Protein AF-A0A5E4QC68-F1 (afdb_monomer)

Foldseek 3Di:
DDPQQAAPQPRHGADPPAWAAALPPRHIHGCVSQVHDPVRVVVDDPVNSNHDHGPVVVVPDPPPDPPPPDDDDDDDDDDDDDDPDDPDPPDDDDPDPDDDDDPDPDPDDPVVVVVVVVVVVVVVVVVVCCVPVVVVVVVVVVVVVVVVVVVVVVVVVVVVVVVVVVVVVVVVVVVVVVVVVVVVVVVVVVVVVVVVVVVVVVVVVVVVVVVPPPPPPDDDDDDDPDDDDDDDDD

InterPro domains:
  IPR011011 Zinc finger, FYVE/PHD-type [SSF57903] (3-62)
  IPR013083 Zinc finger, RING/FYVE/PHD-type [G3DSA:3.30.40.10] (5-90)

Radius of gyration: 55.71 Å; Cα contacts (8 Å, |Δi|>4): 79; chains: 1; bounding box: 109×41×166 Å

Mean predicted aligned error: 21.24 Å

Sequence (234 aa):
MGKNDLCPGCKAPVNQTHHIKCCTCKLQYDIASAGITEATFNLLSKQQKSSWACLSCRNKVPRTNNTNTPVRQTFIIDSKAISPSDNVTKRTRERREKKNVCEGENRVDPNYTRSIIREEINSALKESIENLIFPISTNLRQISSEINEFKSCVATLNIQLDQLREEIKNKDGTIKRLEEQSLGLRRNIADLSQEINQIQQHTRLSNLEIQCVLEKKNGKLNHNCNAAVLNSYT

Secondary structure (DSSP, 8-state):
--TTSB-TTT-SBPPSSSEEE-TTT--EEETTTTT--HHHHHHS-HHHHHH---HHHHTTS-----TTS--------------S--------------------S----HHHHHHHHHHHHHHHHHHHHHHHHHHHHHHHHHHHHHHHHHHHHHHHHHHHHHHHHHHHHHHHHHHHHHHHHHHHHHHHHHHHHHHHHHHHHHHHHHHHHHHTS---SSS---------------

Organism: NCBI:txid189913

pLDDT: mean 79.05, std 20.61, range [37.62, 98.62]

Structure (mmCIF, N/CA/C/O backbone):
data_AF-A0A5E4QC68-F1
#
_entry.id   AF-A0A5E4QC68-F1
#
loop_
_atom_site.group_PDB
_atom_site.id
_atom_site.type_symbol
_atom_site.label_atom_id
_atom_site.label_alt_id
_atom_site.label_comp_id
_atom_site.label_asym_id
_atom_site.label_entity_id
_atom_site.label_seq_id
_atom_site.pdbx_PDB_ins_code
_atom_site.Cartn_x
_atom_site.Cartn_y
_atom_site.Cartn_z
_atom_site.occupancy
_atom_site.B_iso_or_equiv
_atom_site.auth_seq_id
_atom_site.auth_comp_id
_atom_site.auth_asym_id
_atom_site.auth_atom_id
_atom_site.pdbx_PDB_model_num
ATOM 1 N N . MET A 1 1 ? -18.600 15.662 -35.802 1.00 42.38 1 MET A N 1
ATOM 2 C CA . MET A 1 1 ? -17.185 15.702 -35.368 1.00 42.38 1 MET A CA 1
ATOM 3 C C . MET A 1 1 ? -16.344 16.042 -36.590 1.00 42.38 1 MET A C 1
ATOM 5 O O . MET A 1 1 ? -16.451 15.347 -37.594 1.00 42.38 1 MET A O 1
ATOM 9 N N . GLY A 1 2 ? -15.675 17.196 -36.581 1.00 45.38 2 GLY A N 1
ATOM 10 C CA . GLY A 1 2 ? -15.009 17.760 -37.762 1.00 45.38 2 GLY A CA 1
ATOM 11 C C . GLY A 1 2 ? -13.685 17.062 -38.078 1.00 45.38 2 GLY A C 1
ATOM 12 O O . GLY A 1 2 ? -12.984 16.614 -37.183 1.00 45.38 2 GLY A O 1
ATOM 13 N N . LYS A 1 3 ? -13.323 16.991 -39.362 1.00 47.81 3 LYS A N 1
ATOM 14 C CA . LYS A 1 3 ? -12.125 16.326 -39.919 1.00 47.81 3 LYS A CA 1
ATOM 15 C C . LYS A 1 3 ? -10.757 16.912 -39.485 1.00 47.81 3 LYS A C 1
ATOM 17 O O . LYS A 1 3 ? -9.752 16.585 -40.107 1.00 47.81 3 LYS A O 1
ATOM 22 N N . ASN A 1 4 ? -10.693 17.755 -38.452 1.00 57.75 4 ASN A N 1
ATOM 23 C CA . ASN A 1 4 ? -9.510 18.567 -38.131 1.00 57.75 4 ASN A CA 1
ATOM 24 C C . ASN A 1 4 ? -8.743 18.143 -36.871 1.00 57.75 4 ASN A C 1
ATOM 26 O O . ASN A 1 4 ? -7.723 18.755 -36.573 1.00 57.75 4 ASN A O 1
ATOM 30 N N . ASP A 1 5 ? -9.174 17.089 -36.180 1.00 72.25 5 ASP A N 1
ATOM 31 C CA . ASP A 1 5 ? -8.563 16.697 -34.903 1.00 72.25 5 ASP A CA 1
ATOM 32 C C . ASP A 1 5 ? -7.534 15.566 -35.048 1.00 72.25 5 ASP A C 1
ATOM 34 O O . ASP A 1 5 ? -7.070 15.037 -34.049 1.00 72.25 5 ASP A O 1
ATOM 38 N N . LEU A 1 6 ? -7.172 15.157 -36.271 1.00 87.12 6 LEU A N 1
ATOM 39 C CA . LEU A 1 6 ? -6.205 14.078 -36.504 1.00 87.12 6 LEU A CA 1
ATOM 40 C C . LEU A 1 6 ? -4.814 14.629 -36.825 1.00 87.12 6 LEU A C 1
ATOM 42 O O . LEU A 1 6 ? -4.644 15.475 -37.704 1.00 87.12 6 LEU A O 1
ATOM 46 N N . CYS A 1 7 ? -3.803 14.084 -36.155 1.00 89.56 7 CYS A N 1
ATOM 47 C CA . CYS A 1 7 ? -2.407 14.414 -36.382 1.00 89.56 7 CYS A CA 1
ATOM 48 C C . CYS A 1 7 ? -1.967 13.941 -37.781 1.00 89.56 7 CYS A C 1
ATOM 50 O O . CYS A 1 7 ? -2.049 12.744 -38.062 1.00 89.56 7 CYS A O 1
ATOM 52 N N . PRO A 1 8 ? -1.406 14.800 -38.652 1.00 88.25 8 PRO A N 1
ATOM 53 C CA . PRO A 1 8 ? -0.942 14.374 -39.974 1.00 88.25 8 PRO A CA 1
ATOM 54 C C . PRO A 1 8 ? 0.217 13.365 -39.943 1.00 88.25 8 PRO A C 1
ATOM 56 O O . PRO A 1 8 ? 0.438 12.672 -40.932 1.00 88.25 8 PRO A O 1
ATOM 59 N N . GLY A 1 9 ? 0.971 13.298 -38.839 1.00 86.38 9 GLY A N 1
ATOM 60 C CA . GLY A 1 9 ? 2.103 12.382 -38.675 1.00 86.38 9 GLY A CA 1
ATOM 61 C C . GLY A 1 9 ? 1.684 10.970 -38.264 1.00 86.38 9 GLY A C 1
ATOM 62 O O . GLY A 1 9 ? 2.029 10.007 -38.941 1.00 86.38 9 GLY A O 1
ATOM 63 N N . CYS A 1 10 ? 0.920 10.838 -37.175 1.00 88.94 10 CYS A N 1
ATOM 64 C CA . CYS A 1 10 ? 0.512 9.535 -36.631 1.00 88.94 10 CYS A CA 1
ATOM 65 C C . CYS A 1 10 ? -0.930 9.127 -36.976 1.00 88.94 10 CYS A C 1
ATOM 67 O O . CYS A 1 10 ? -1.338 8.018 -36.648 1.00 88.94 10 CYS A O 1
ATOM 69 N N . LYS A 1 11 ? -1.706 10.000 -37.634 1.00 88.00 11 LYS A N 1
ATOM 70 C CA . LYS A 1 11 ? -3.131 9.812 -37.977 1.00 88.00 11 LYS A CA 1
ATOM 71 C C . LYS A 1 11 ? -4.052 9.542 -36.777 1.00 88.00 11 LYS A C 1
ATOM 73 O O . LYS A 1 11 ? -5.196 9.151 -36.979 1.00 88.00 11 LYS A O 1
ATOM 78 N N . ALA A 1 12 ? -3.575 9.764 -35.554 1.00 86.69 12 ALA A N 1
ATOM 79 C CA . ALA A 1 12 ? -4.345 9.627 -34.322 1.00 86.69 12 ALA A CA 1
ATOM 80 C C . ALA A 1 12 ? -4.981 10.970 -33.908 1.00 86.69 12 ALA A C 1
ATOM 82 O O . ALA A 1 12 ? -4.506 12.021 -34.354 1.00 86.69 12 ALA A O 1
ATOM 83 N N . PRO A 1 13 ? -6.026 10.961 -33.060 1.00 86.19 13 PRO A N 1
ATOM 84 C CA . PRO A 1 13 ? -6.591 12.179 -32.487 1.00 86.19 13 PRO A CA 1
ATOM 85 C C . PRO A 1 13 ? -5.532 12.967 -31.711 1.00 86.19 13 PRO A C 1
ATOM 87 O O . PRO A 1 13 ? -4.817 12.407 -30.883 1.00 86.19 13 PRO A O 1
ATOM 90 N N . VAL A 1 14 ? -5.422 14.263 -31.985 1.00 83.56 14 VAL A N 1
ATOM 91 C CA . VAL A 1 14 ? -4.481 15.167 -31.326 1.00 83.56 14 VAL A CA 1
ATOM 92 C C . VAL A 1 14 ? -4.982 15.467 -29.918 1.00 83.56 14 VAL A C 1
ATOM 94 O O . VAL A 1 14 ? -6.105 15.934 -29.726 1.00 83.56 14 VAL A O 1
ATOM 97 N N . ASN A 1 15 ? -4.127 15.247 -28.923 1.00 76.69 15 ASN A N 1
ATOM 98 C CA . ASN A 1 15 ? -4.413 15.648 -27.553 1.00 76.69 15 ASN A CA 1
ATOM 99 C C . ASN A 1 15 ? -4.391 17.186 -27.428 1.00 76.69 15 ASN A C 1
ATOM 101 O O . ASN A 1 15 ? -3.441 17.847 -27.853 1.00 76.69 15 ASN A O 1
ATOM 105 N N . GLN A 1 16 ? -5.419 17.772 -26.806 1.00 73.06 16 GLN A N 1
ATOM 106 C CA . GLN A 1 16 ? -5.552 19.226 -26.656 1.00 73.06 16 GLN A CA 1
ATOM 107 C C . GLN A 1 16 ? -4.403 19.863 -25.855 1.00 73.06 16 GLN A C 1
ATOM 109 O O . GLN A 1 16 ? -4.100 21.035 -26.068 1.00 73.06 16 GLN A O 1
ATOM 114 N N . THR A 1 17 ? -3.727 19.113 -24.979 1.00 78.81 17 THR A N 1
ATOM 115 C CA . THR A 1 17 ? -2.671 19.647 -24.096 1.00 78.81 17 THR A CA 1
ATOM 116 C C . THR A 1 17 ? -1.248 19.434 -24.620 1.00 78.81 17 THR A C 1
ATOM 118 O O . THR A 1 17 ? -0.382 20.273 -24.380 1.00 78.81 17 THR A O 1
ATOM 121 N N . HIS A 1 18 ? -1.007 18.369 -25.389 1.00 86.19 18 HIS A N 1
ATOM 122 C CA . HIS A 1 18 ? 0.332 17.952 -25.830 1.00 86.19 18 HIS A CA 1
ATOM 123 C C . HIS A 1 18 ? 0.448 17.954 -27.355 1.00 86.19 18 HIS A C 1
ATOM 125 O O . HIS A 1 18 ? 0.663 16.926 -27.996 1.00 86.19 18 HIS A O 1
ATOM 131 N N . HIS A 1 19 ? 0.300 19.137 -27.948 1.00 91.19 19 HIS A N 1
ATOM 132 C CA . HIS A 1 19 ? 0.404 19.319 -29.391 1.00 91.19 19 HIS A CA 1
ATOM 133 C C . HIS A 1 19 ? 1.206 20.565 -29.761 1.00 91.19 19 HIS A C 1
ATOM 135 O O . HIS A 1 19 ? 1.321 21.524 -28.994 1.00 91.19 19 HIS A O 1
ATOM 141 N N . ILE A 1 20 ? 1.732 20.568 -30.983 1.00 92.12 20 ILE A N 1
ATOM 142 C CA . ILE A 1 20 ? 2.410 21.717 -31.579 1.00 92.12 20 ILE A CA 1
ATOM 143 C C . ILE A 1 20 ? 1.795 22.045 -32.939 1.00 92.12 20 ILE A C 1
ATOM 145 O O . ILE A 1 20 ? 1.401 21.160 -33.699 1.00 92.12 20 ILE A O 1
ATOM 149 N N . LYS A 1 21 ? 1.671 23.336 -33.252 1.00 92.75 21 LYS A N 1
ATOM 150 C CA . LYS A 1 21 ? 1.041 23.814 -34.487 1.00 92.75 21 LYS A CA 1
ATOM 151 C C . LYS A 1 21 ? 2.104 24.318 -35.450 1.00 92.75 21 LYS A C 1
ATOM 153 O O . LYS A 1 21 ? 2.905 25.175 -35.093 1.00 92.75 21 LYS A O 1
ATOM 158 N N . CYS A 1 22 ? 2.089 23.826 -36.686 1.00 93.19 22 CYS A N 1
ATOM 159 C CA . CYS A 1 22 ? 3.023 24.302 -37.701 1.00 93.19 22 CYS A CA 1
ATOM 160 C C . CYS A 1 22 ? 2.727 25.760 -38.082 1.00 93.19 22 CYS A C 1
ATOM 162 O O . CYS A 1 22 ? 1.599 26.107 -38.441 1.00 93.19 22 CYS A O 1
ATOM 164 N N . CYS A 1 23 ? 3.755 26.608 -38.082 1.00 92.75 23 CYS A N 1
ATOM 165 C CA . CYS A 1 23 ? 3.643 28.018 -38.444 1.00 92.75 23 CYS A CA 1
ATOM 166 C C . CYS A 1 23 ? 3.261 28.236 -39.922 1.00 92.75 23 CYS A C 1
ATOM 168 O O . CYS A 1 23 ? 2.632 29.247 -40.237 1.00 92.75 23 CYS A O 1
ATOM 170 N N . THR A 1 24 ? 3.561 27.277 -40.803 1.00 91.31 24 THR A N 1
ATOM 171 C CA . THR A 1 24 ? 3.311 27.353 -42.250 1.00 91.31 24 THR A CA 1
ATOM 172 C C . THR A 1 24 ? 1.960 26.750 -42.647 1.00 91.31 24 THR A C 1
ATOM 174 O O . THR A 1 24 ? 1.101 27.474 -43.136 1.00 91.31 24 THR A O 1
ATOM 177 N N . CYS A 1 25 ? 1.730 25.449 -42.420 1.00 91.44 25 CYS A N 1
ATOM 178 C CA . CYS A 1 25 ? 0.488 24.778 -42.843 1.00 91.44 25 CYS A CA 1
ATOM 179 C C . CYS A 1 25 ? -0.651 24.855 -41.819 1.00 91.44 25 CYS A C 1
ATOM 181 O O . CYS A 1 25 ? -1.756 24.407 -42.108 1.00 91.44 25 CYS A O 1
ATOM 183 N N . LYS A 1 26 ? -0.390 25.394 -40.619 1.00 91.06 26 LYS A N 1
ATOM 184 C CA . LYS A 1 26 ? -1.358 25.549 -39.519 1.00 91.06 26 LYS A CA 1
ATOM 185 C C . LYS A 1 26 ? -1.975 24.242 -38.995 1.00 91.06 26 LYS A C 1
ATOM 187 O O . LYS A 1 26 ? -2.858 24.314 -38.145 1.00 91.06 26 LYS A O 1
ATOM 192 N N . LEU A 1 27 ? -1.491 23.077 -39.425 1.00 90.62 27 LEU A N 1
ATOM 193 C CA . LEU A 1 27 ? -1.912 21.778 -38.895 1.00 90.62 27 LEU A CA 1
ATOM 194 C C . LEU A 1 27 ? -1.310 21.527 -37.506 1.00 90.62 27 LEU A C 1
ATOM 196 O O . LEU A 1 27 ? -0.211 22.008 -37.201 1.00 90.62 27 LEU A O 1
ATOM 200 N N . GLN A 1 28 ? -2.042 20.778 -36.681 1.00 91.44 28 GLN A N 1
ATOM 201 C CA . GLN A 1 28 ? -1.616 20.360 -35.348 1.00 91.44 28 GLN A CA 1
ATOM 202 C C . GLN A 1 28 ? -0.978 18.975 -35.403 1.00 91.44 28 GLN A C 1
ATOM 204 O O . GLN A 1 28 ? -1.491 18.063 -36.048 1.00 91.44 28 GLN A O 1
ATOM 209 N N . TYR A 1 29 ? 0.146 18.838 -34.717 1.00 92.06 29 TYR A N 1
ATOM 210 C CA . TYR A 1 29 ? 0.908 17.608 -34.621 1.00 92.06 29 TYR A CA 1
ATOM 211 C C . TYR A 1 29 ? 1.009 17.203 -33.162 1.00 92.06 29 TYR A C 1
ATOM 213 O O . TYR A 1 29 ? 1.253 18.041 -32.291 1.00 92.06 29 TYR A O 1
ATOM 221 N N . ASP A 1 30 ? 0.863 15.909 -32.919 1.00 91.69 30 ASP A N 1
ATOM 222 C CA . ASP A 1 30 ? 1.265 15.313 -31.655 1.00 91.69 30 ASP A CA 1
ATOM 223 C C . ASP A 1 30 ? 2.778 15.515 -31.459 1.00 91.69 30 ASP A C 1
ATOM 225 O O . ASP A 1 30 ? 3.549 15.379 -32.420 1.00 91.69 30 ASP A O 1
ATOM 229 N N . ILE A 1 31 ? 3.207 15.850 -30.241 1.00 92.00 31 ILE A N 1
ATOM 230 C CA . ILE A 1 31 ? 4.620 16.130 -29.944 1.00 92.00 31 ILE A CA 1
ATOM 231 C C . ILE A 1 31 ? 5.539 14.954 -30.306 1.00 92.00 31 ILE A C 1
ATOM 233 O O . ILE A 1 31 ? 6.611 15.183 -30.874 1.00 92.00 31 ILE A O 1
ATOM 237 N N . ALA A 1 32 ? 5.085 13.709 -30.127 1.00 89.62 32 ALA A N 1
ATOM 238 C CA . ALA A 1 32 ? 5.853 12.522 -30.490 1.00 89.62 32 ALA A CA 1
ATOM 239 C C . ALA A 1 32 ? 6.032 12.424 -32.013 1.00 89.62 32 ALA A C 1
ATOM 241 O O . ALA A 1 32 ? 7.129 12.167 -32.507 1.00 89.62 32 ALA A O 1
ATOM 242 N N . SER A 1 33 ? 4.977 12.724 -32.778 1.00 89.56 33 SER A N 1
ATOM 243 C CA . SER A 1 33 ? 5.029 12.740 -34.250 1.00 89.56 33 SER A CA 1
ATOM 244 C C . SER A 1 33 ? 5.874 13.886 -34.823 1.00 89.56 33 SER A C 1
ATOM 246 O O . SER A 1 33 ? 6.368 13.799 -35.947 1.00 89.56 33 SER A O 1
ATOM 248 N N . ALA A 1 34 ? 6.051 14.958 -34.048 1.00 89.06 34 ALA A N 1
ATOM 249 C CA . ALA A 1 34 ? 6.929 16.077 -34.364 1.00 89.06 34 ALA A CA 1
ATOM 250 C C . ALA A 1 34 ? 8.404 15.807 -34.000 1.00 89.06 34 ALA A C 1
ATOM 252 O O . ALA A 1 34 ? 9.253 16.655 -34.281 1.00 89.06 34 ALA A O 1
ATOM 253 N N . GLY A 1 35 ? 8.711 14.654 -33.388 1.00 89.25 35 GLY A N 1
ATOM 254 C CA . GLY A 1 35 ? 10.049 14.315 -32.899 1.00 89.25 35 GLY A CA 1
ATOM 255 C C . GLY A 1 35 ? 10.464 15.118 -31.662 1.00 89.25 35 GLY A C 1
ATOM 256 O O . GLY A 1 35 ? 11.654 15.340 -31.449 1.00 89.25 35 GLY A O 1
ATOM 257 N N . ILE A 1 36 ? 9.497 15.599 -30.874 1.00 90.69 36 ILE A N 1
ATOM 258 C CA . ILE A 1 36 ? 9.718 16.403 -29.669 1.00 90.69 36 ILE A CA 1
ATOM 259 C C . ILE A 1 36 ? 9.339 15.553 -28.453 1.00 90.69 36 ILE A C 1
ATOM 261 O O . ILE A 1 36 ? 8.200 15.118 -28.314 1.00 90.69 36 ILE A O 1
ATOM 265 N N . THR A 1 37 ? 10.295 15.325 -27.555 1.00 91.44 37 THR A N 1
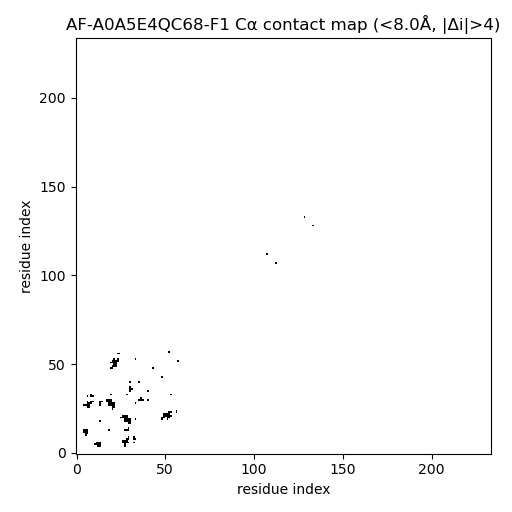ATOM 266 C CA . THR A 1 37 ? 10.030 14.684 -26.258 1.00 91.44 37 THR A CA 1
ATOM 267 C C . THR A 1 37 ? 9.247 15.613 -25.330 1.00 91.44 37 THR A C 1
ATOM 269 O O . THR A 1 37 ? 9.329 16.834 -25.445 1.00 91.44 37 THR A O 1
ATOM 272 N N . GLU A 1 38 ? 8.539 15.064 -24.352 1.00 90.00 38 GLU A N 1
ATOM 273 C CA . GLU A 1 38 ? 7.761 15.861 -23.396 1.00 90.00 38 GLU A CA 1
ATOM 274 C C . GLU A 1 38 ? 8.627 16.856 -22.600 1.00 90.00 38 GLU A C 1
ATOM 276 O O . GLU A 1 38 ? 8.289 18.036 -22.489 1.00 90.00 38 GLU A O 1
ATOM 281 N N . ALA A 1 39 ? 9.811 16.425 -22.150 1.00 90.44 39 ALA A N 1
ATOM 282 C CA . ALA A 1 39 ? 10.770 17.285 -21.458 1.00 90.44 39 ALA A CA 1
ATOM 283 C C . ALA A 1 39 ? 11.213 18.480 -22.323 1.00 90.44 39 ALA A C 1
ATOM 285 O O . ALA A 1 39 ? 11.231 19.621 -21.857 1.00 90.44 39 ALA A O 1
ATOM 286 N N . THR A 1 40 ? 11.515 18.243 -23.606 1.00 89.56 40 THR A N 1
ATOM 287 C CA . THR A 1 40 ? 11.892 19.326 -24.523 1.00 89.56 40 THR A CA 1
ATOM 288 C C . THR A 1 40 ? 10.708 20.229 -24.846 1.00 89.56 40 THR A C 1
ATOM 290 O O . THR A 1 40 ? 10.878 21.444 -24.888 1.00 89.56 40 THR A O 1
ATOM 293 N N . PHE A 1 41 ? 9.496 19.686 -24.993 1.00 91.38 41 PHE A N 1
ATOM 294 C CA . PHE A 1 41 ? 8.291 20.485 -25.219 1.00 91.38 41 PHE A CA 1
ATOM 295 C C . PHE A 1 41 ? 7.994 21.455 -24.067 1.00 91.38 41 PHE A C 1
ATOM 297 O O . PHE A 1 41 ? 7.564 22.588 -24.314 1.00 91.38 41 PHE A O 1
ATOM 304 N N . ASN A 1 42 ? 8.246 21.045 -22.825 1.00 90.06 42 ASN A N 1
ATOM 305 C CA . ASN A 1 42 ? 8.057 21.893 -21.646 1.00 90.06 42 ASN A CA 1
ATOM 306 C C . ASN A 1 42 ? 9.106 23.008 -21.545 1.00 90.06 42 ASN A C 1
ATOM 308 O O . ASN A 1 42 ? 8.795 24.093 -21.058 1.00 90.06 42 ASN A O 1
ATOM 312 N N . LEU A 1 43 ? 10.309 22.780 -22.077 1.00 91.62 43 LEU A N 1
ATOM 313 C CA . LEU A 1 43 ? 11.386 23.771 -22.108 1.00 91.62 43 LEU A CA 1
ATOM 314 C C . LEU A 1 43 ? 11.237 24.805 -23.242 1.00 91.62 43 LEU A C 1
ATOM 316 O O . LEU A 1 43 ? 11.817 25.888 -23.174 1.00 91.62 43 LEU A O 1
ATOM 320 N N . LEU A 1 44 ? 10.463 24.495 -24.291 1.00 89.44 44 LEU A N 1
ATOM 321 C CA . LEU A 1 44 ? 10.255 25.413 -25.415 1.00 89.44 44 LEU A CA 1
ATOM 322 C C . LEU A 1 44 ? 9.482 26.669 -24.987 1.00 89.44 44 LEU A C 1
ATOM 324 O O . LEU A 1 44 ? 8.366 26.597 -24.461 1.00 89.44 44 LEU A O 1
ATOM 328 N N . SER A 1 45 ? 10.022 27.840 -25.325 1.00 91.81 45 SER A N 1
ATOM 329 C CA . SER A 1 45 ? 9.340 29.117 -25.117 1.00 91.81 45 SER A CA 1
ATOM 330 C C . SER A 1 45 ? 8.125 29.271 -26.042 1.00 91.81 45 SER A C 1
ATOM 332 O O . SER A 1 45 ? 8.022 28.634 -27.096 1.00 91.81 45 SER A O 1
ATOM 334 N N . LYS A 1 46 ? 7.200 30.180 -25.700 1.00 89.12 46 LYS A N 1
ATOM 335 C CA . LYS A 1 46 ? 6.027 30.478 -26.547 1.00 89.12 46 LYS A CA 1
ATOM 336 C C . LYS A 1 46 ? 6.423 30.890 -27.975 1.00 89.12 46 LYS A C 1
ATOM 338 O O . LYS A 1 46 ? 5.741 30.514 -28.923 1.00 89.12 46 LYS A O 1
ATOM 343 N N . GLN A 1 47 ? 7.538 31.607 -28.132 1.00 90.62 47 GLN A N 1
ATOM 344 C CA . GLN A 1 47 ? 8.063 32.043 -29.431 1.00 90.62 47 GLN A CA 1
ATOM 345 C C . GLN A 1 47 ? 8.647 30.883 -30.252 1.00 90.62 47 GLN A C 1
ATOM 347 O O . GLN A 1 47 ? 8.507 30.834 -31.475 1.00 90.62 47 GLN A O 1
ATOM 352 N N . GLN A 1 48 ? 9.281 29.913 -29.595 1.00 90.44 48 GLN A N 1
ATOM 353 C CA . GLN A 1 48 ? 9.783 28.719 -30.274 1.00 90.44 48 GLN A CA 1
ATOM 354 C C . GLN A 1 48 ? 8.627 27.814 -30.712 1.00 90.44 48 GLN A C 1
ATOM 356 O O . GLN A 1 48 ? 8.615 27.328 -31.842 1.00 90.44 48 GLN A O 1
ATOM 361 N N . LYS A 1 49 ? 7.598 27.667 -29.866 1.00 92.06 49 LYS A N 1
ATOM 362 C CA . LYS A 1 49 ? 6.381 26.915 -30.212 1.00 92.06 49 LYS A CA 1
ATOM 363 C C . LYS A 1 49 ? 5.623 27.544 -31.385 1.00 92.06 49 LYS A C 1
ATOM 365 O O . LYS A 1 49 ? 5.085 26.814 -32.211 1.00 92.06 49 LYS A O 1
ATOM 370 N N . SER A 1 50 ? 5.598 28.875 -31.493 1.00 88.69 50 SER A N 1
ATOM 371 C CA . SER A 1 50 ? 4.900 29.578 -32.580 1.00 88.69 50 SER A CA 1
ATOM 372 C C . SER A 1 50 ? 5.680 29.648 -33.898 1.00 88.69 50 SER A C 1
ATOM 374 O O . SER A 1 50 ? 5.062 29.793 -34.953 1.00 88.69 50 SER A O 1
ATOM 376 N N . SER A 1 51 ? 7.011 29.524 -33.863 1.00 92.81 51 SER A N 1
ATOM 377 C CA . SER A 1 51 ? 7.877 29.533 -35.056 1.00 92.81 51 SER A CA 1
ATOM 378 C C . SER A 1 51 ? 8.168 28.138 -35.625 1.00 92.81 51 SER A C 1
ATOM 380 O O . SER A 1 51 ? 8.713 28.026 -36.724 1.00 92.81 51 SER A O 1
ATOM 382 N N . TRP A 1 52 ? 7.763 27.072 -34.930 1.00 94.12 52 TRP A N 1
ATOM 383 C CA . TRP A 1 52 ? 8.000 25.694 -35.353 1.00 94.12 52 TRP A CA 1
ATOM 384 C C . TRP A 1 52 ? 7.334 25.352 -36.699 1.00 94.12 52 TRP A C 1
ATOM 386 O O . TRP A 1 52 ? 6.148 25.608 -36.923 1.00 94.12 52 TRP A O 1
ATOM 396 N N . ALA A 1 53 ? 8.095 24.717 -37.595 1.00 93.50 53 ALA A N 1
ATOM 397 C CA . ALA A 1 53 ? 7.638 24.257 -38.904 1.00 93.50 53 ALA A CA 1
ATOM 398 C C . ALA A 1 53 ? 7.743 22.730 -39.019 1.00 93.50 53 ALA A C 1
ATOM 400 O O . ALA A 1 53 ? 8.771 22.150 -38.670 1.00 93.50 53 ALA A O 1
ATOM 401 N N . CYS A 1 54 ? 6.705 22.078 -39.555 1.00 92.62 54 CYS A N 1
ATOM 402 C CA . CYS A 1 54 ? 6.723 20.633 -39.769 1.00 92.62 54 CYS A CA 1
ATOM 403 C C . CYS A 1 54 ? 7.700 20.248 -40.890 1.00 92.62 54 CYS A C 1
ATOM 405 O O . CYS A 1 54 ? 8.049 21.065 -41.748 1.00 92.62 54 CYS A O 1
ATOM 407 N N . LEU A 1 55 ? 8.105 18.977 -40.923 1.00 89.31 55 LEU A N 1
ATOM 408 C CA . LEU A 1 55 ? 9.094 18.470 -41.878 1.00 89.31 55 LEU A CA 1
ATOM 409 C C . LEU 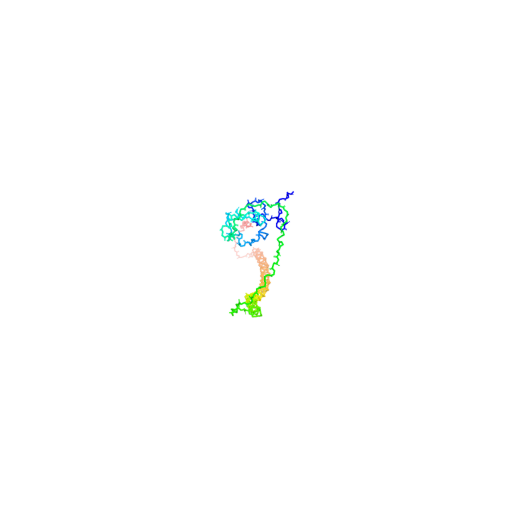A 1 55 ? 8.680 18.704 -43.342 1.00 89.31 55 LEU A C 1
ATOM 411 O O . LEU A 1 55 ? 9.494 19.113 -44.168 1.00 89.31 55 LEU A O 1
ATOM 415 N N . SER A 1 56 ? 7.394 18.528 -43.651 1.00 88.38 56 SER A N 1
ATOM 416 C CA . SER A 1 56 ? 6.854 18.738 -44.998 1.00 88.38 56 SER A CA 1
ATOM 417 C C . SER A 1 56 ? 6.919 20.201 -45.444 1.00 88.38 56 SER A C 1
ATOM 419 O O . SER A 1 56 ? 7.103 20.463 -46.630 1.00 88.38 56 SER A O 1
ATOM 421 N N . CYS A 1 57 ? 6.772 21.158 -44.523 1.00 90.94 57 CYS A N 1
ATOM 422 C CA . CYS A 1 57 ? 6.909 22.585 -44.822 1.00 90.94 57 CYS A CA 1
ATOM 423 C C . CYS A 1 57 ? 8.377 23.008 -44.872 1.00 90.94 57 CYS A C 1
ATOM 425 O O . CYS A 1 57 ? 8.765 23.739 -45.778 1.00 90.94 57 CYS A O 1
ATOM 427 N N . ARG A 1 58 ? 9.206 22.493 -43.960 1.00 88.00 58 ARG A N 1
ATOM 428 C CA . ARG A 1 58 ? 10.648 22.765 -43.921 1.00 88.00 58 ARG A CA 1
ATOM 429 C C . ARG A 1 58 ? 11.357 22.329 -45.207 1.00 88.00 58 ARG A C 1
ATOM 431 O O . ARG A 1 58 ? 12.207 23.060 -45.700 1.00 88.00 58 ARG A O 1
ATOM 438 N N . ASN A 1 59 ? 10.959 21.197 -45.790 1.00 85.50 59 ASN A N 1
ATOM 439 C CA . ASN A 1 59 ? 11.534 20.688 -47.041 1.00 85.50 59 ASN A CA 1
ATOM 440 C C . ASN A 1 59 ? 11.101 21.470 -48.296 1.00 85.50 59 ASN A C 1
ATOM 442 O O . ASN A 1 59 ? 11.701 21.292 -49.352 1.00 85.50 59 ASN A O 1
ATOM 446 N N . LYS A 1 60 ? 10.072 22.326 -48.201 1.00 83.44 60 LYS A N 1
ATOM 447 C CA . LYS A 1 60 ? 9.583 23.159 -49.315 1.00 83.44 60 LYS A CA 1
ATOM 448 C C . LYS A 1 60 ? 10.238 24.538 -49.379 1.00 83.44 60 LYS A C 1
ATOM 450 O O . LYS A 1 60 ? 9.996 25.267 -50.336 1.00 83.44 60 LYS A O 1
ATOM 455 N N . VAL A 1 61 ? 11.036 24.912 -48.380 1.00 77.88 61 VAL A N 1
ATOM 456 C CA . VAL A 1 61 ? 11.752 26.191 -48.377 1.00 77.88 61 VAL A CA 1
ATOM 457 C C . VAL A 1 61 ? 13.017 26.044 -49.235 1.00 77.88 61 VAL A C 1
ATOM 459 O O . VAL A 1 61 ? 13.864 25.210 -48.904 1.00 77.88 61 VAL A O 1
ATOM 462 N N . PRO A 1 62 ? 13.172 26.815 -50.332 1.00 72.31 62 PRO A N 1
ATOM 463 C CA . PRO A 1 62 ? 14.398 26.818 -51.124 1.00 72.31 62 PRO A CA 1
ATOM 464 C C . PRO A 1 62 ? 15.591 27.178 -50.239 1.00 72.31 62 PRO A C 1
ATOM 466 O O . PRO A 1 62 ? 15.493 28.062 -49.389 1.00 72.31 62 PRO A O 1
ATOM 469 N N . ARG A 1 63 ? 16.737 26.521 -50.437 1.00 68.19 63 ARG A N 1
ATOM 470 C CA . ARG A 1 63 ? 17.970 26.908 -49.741 1.00 68.19 63 ARG A CA 1
ATOM 471 C C . ARG A 1 63 ? 18.423 28.260 -50.293 1.00 68.19 63 ARG A C 1
ATOM 473 O O . ARG A 1 63 ? 18.939 28.337 -51.401 1.00 68.19 63 ARG A O 1
ATOM 480 N N . THR A 1 64 ? 18.179 29.326 -49.538 1.00 58.91 64 THR A N 1
ATOM 481 C CA . THR A 1 64 ? 18.354 30.721 -49.975 1.00 58.91 64 THR A CA 1
ATOM 482 C C . THR A 1 64 ? 19.796 31.226 -49.921 1.00 58.91 64 THR A C 1
ATOM 484 O O . THR A 1 64 ? 20.033 32.386 -50.236 1.00 58.91 64 THR A O 1
ATOM 487 N N . ASN A 1 65 ? 20.778 30.398 -49.554 1.00 52.91 65 ASN A N 1
ATOM 488 C CA . ASN A 1 65 ? 22.160 30.857 -49.433 1.00 52.91 65 ASN A CA 1
ATOM 489 C C . ASN A 1 65 ? 23.168 29.768 -49.837 1.00 52.91 65 ASN A C 1
ATOM 491 O O . ASN A 1 65 ? 23.719 29.064 -48.995 1.00 52.91 65 ASN A O 1
ATOM 495 N N . ASN A 1 66 ? 23.399 29.634 -51.146 1.00 58.69 66 ASN A N 1
ATOM 496 C CA . ASN A 1 66 ? 24.418 28.741 -51.722 1.00 58.69 66 ASN A CA 1
ATOM 497 C C . ASN A 1 66 ? 25.752 29.468 -51.992 1.00 58.69 66 ASN A C 1
ATOM 499 O O . ASN A 1 66 ? 26.603 28.945 -52.711 1.00 58.69 66 ASN A O 1
ATOM 503 N N . THR A 1 67 ? 25.943 30.660 -51.421 1.00 61.41 67 THR A N 1
ATOM 504 C CA . THR A 1 67 ? 27.064 31.577 -51.709 1.00 61.41 67 THR A CA 1
ATOM 505 C C . THR A 1 67 ? 28.441 31.016 -51.312 1.00 61.41 67 THR A C 1
ATOM 507 O O . THR A 1 67 ? 29.453 31.510 -51.784 1.00 61.41 67 THR A O 1
ATOM 510 N N . ASN A 1 68 ? 28.488 29.940 -50.513 1.00 57.66 68 ASN A N 1
ATOM 511 C CA . ASN A 1 68 ? 29.720 29.250 -50.090 1.00 57.66 68 ASN A CA 1
ATOM 512 C C . ASN A 1 68 ? 29.961 27.891 -50.769 1.00 57.66 68 ASN A C 1
ATOM 514 O O . ASN A 1 68 ? 30.830 27.131 -50.346 1.00 57.66 68 ASN A O 1
ATOM 518 N N . THR A 1 69 ? 29.213 27.557 -51.821 1.00 58.78 69 THR A N 1
ATOM 519 C CA . THR A 1 69 ? 29.517 26.366 -52.629 1.00 58.78 69 THR A CA 1
ATOM 520 C C . THR A 1 69 ? 30.478 26.792 -53.740 1.00 58.78 69 THR A C 1
ATOM 522 O O . THR A 1 69 ? 30.093 27.654 -54.530 1.00 58.78 69 THR A O 1
ATOM 525 N N . PRO A 1 70 ? 31.710 26.255 -53.838 1.00 49.81 70 PRO A N 1
ATOM 526 C CA . PRO A 1 70 ? 32.642 26.671 -54.878 1.00 49.81 70 PRO A CA 1
ATOM 527 C C . PRO A 1 70 ? 32.085 26.258 -56.243 1.00 49.81 70 PRO A C 1
ATOM 529 O O . PRO A 1 70 ? 32.083 25.082 -56.613 1.00 49.81 70 PRO A O 1
ATOM 532 N N . VAL A 1 71 ? 31.573 27.234 -56.990 1.00 54.69 71 VAL A N 1
ATOM 533 C CA . VAL A 1 71 ? 31.123 27.040 -58.366 1.00 54.69 71 VAL A CA 1
ATOM 534 C C . VAL A 1 71 ? 32.370 26.910 -59.233 1.00 54.69 71 VAL A C 1
ATOM 536 O O . VAL A 1 71 ? 33.193 27.820 -59.312 1.00 54.69 71 VAL A O 1
ATOM 539 N N . ARG A 1 72 ? 32.529 25.754 -59.878 1.00 50.56 72 ARG A N 1
ATOM 540 C CA . ARG A 1 72 ? 33.580 25.514 -60.870 1.00 50.56 72 ARG A CA 1
ATOM 541 C C . ARG A 1 72 ? 33.398 26.535 -61.998 1.00 50.56 72 ARG A C 1
ATOM 543 O O . ARG A 1 72 ? 32.386 26.481 -62.689 1.00 50.56 72 ARG A O 1
ATOM 550 N N . GLN A 1 73 ? 34.341 27.463 -62.163 1.00 43.81 73 GLN A N 1
ATOM 551 C CA . GLN A 1 73 ? 34.314 28.455 -63.241 1.00 43.81 73 GLN A CA 1
ATOM 552 C C . GLN A 1 73 ? 34.250 27.739 -64.597 1.00 43.81 73 GLN A C 1
ATOM 554 O O . GLN A 1 73 ? 35.223 27.138 -65.053 1.00 43.81 73 GLN A O 1
ATOM 559 N N . THR A 1 74 ? 33.088 27.774 -65.239 1.00 46.34 74 THR A N 1
ATOM 560 C CA . THR A 1 74 ? 32.959 27.458 -66.657 1.00 46.34 74 THR A CA 1
ATOM 561 C C . THR A 1 74 ? 33.383 28.693 -67.432 1.00 46.34 74 THR A C 1
ATOM 563 O O . THR A 1 74 ? 32.682 29.703 -67.423 1.00 46.34 74 THR A O 1
ATOM 566 N N . PHE A 1 75 ? 34.550 28.615 -68.069 1.00 43.38 75 PHE A N 1
ATOM 567 C CA . PHE A 1 75 ? 34.982 29.596 -69.054 1.00 43.38 75 PHE A CA 1
ATOM 568 C C . PHE A 1 75 ? 33.914 29.706 -70.145 1.00 43.38 75 PHE A C 1
ATOM 570 O O . PHE A 1 75 ? 33.578 28.720 -70.802 1.00 43.38 75 PHE A O 1
ATOM 577 N N . ILE A 1 76 ? 33.366 30.909 -70.289 1.00 40.97 76 ILE A N 1
ATOM 578 C CA . ILE A 1 76 ? 32.494 31.300 -71.389 1.00 40.97 76 ILE A CA 1
ATOM 579 C C . ILE A 1 76 ? 33.370 31.321 -72.645 1.00 40.97 76 ILE A C 1
ATOM 581 O O . ILE A 1 76 ? 34.285 32.135 -72.743 1.00 40.97 76 ILE A O 1
ATOM 585 N N . ILE A 1 77 ? 33.111 30.408 -73.582 1.00 45.00 77 ILE A N 1
ATOM 586 C CA . ILE A 1 77 ? 33.506 30.573 -74.982 1.00 45.00 77 ILE A CA 1
ATOM 587 C C . ILE A 1 77 ? 32.218 30.782 -75.769 1.00 45.00 77 ILE A C 1
ATOM 589 O O . ILE A 1 77 ? 31.238 30.055 -75.607 1.00 45.00 77 ILE A O 1
ATOM 593 N N . ASP A 1 78 ? 32.251 31.838 -76.563 1.00 38.47 78 ASP A N 1
ATOM 594 C CA . ASP A 1 78 ? 31.141 32.465 -77.251 1.00 38.47 78 ASP A CA 1
ATOM 595 C C . ASP A 1 78 ? 30.513 31.582 -78.348 1.00 38.47 78 ASP A C 1
ATOM 597 O O . ASP A 1 78 ? 31.200 30.922 -79.127 1.00 38.47 78 ASP A O 1
ATOM 601 N N . SER A 1 79 ? 29.186 31.672 -78.450 1.00 44.34 79 SER A N 1
ATOM 602 C CA . SER A 1 79 ? 28.342 31.432 -79.635 1.00 44.34 79 SER A CA 1
ATOM 603 C C . SER A 1 79 ? 28.457 30.117 -80.444 1.00 44.34 79 SER A C 1
ATOM 605 O O . SER A 1 79 ? 29.137 30.040 -81.466 1.00 44.34 79 SER A O 1
ATOM 607 N N . LYS A 1 80 ? 27.583 29.142 -80.135 1.00 39.78 80 LYS A N 1
ATOM 608 C CA . LYS A 1 80 ? 26.692 28.517 -81.143 1.00 39.78 80 LYS A CA 1
ATOM 609 C C . LYS A 1 80 ? 25.540 27.751 -80.482 1.00 39.78 80 LYS A C 1
ATOM 611 O O . LYS A 1 80 ? 25.746 26.994 -79.541 1.00 39.78 80 LYS A O 1
ATOM 616 N N . ALA A 1 81 ? 24.331 27.986 -80.985 1.00 46.78 81 ALA A N 1
ATOM 617 C CA . ALA A 1 81 ? 23.069 27.418 -80.521 1.00 46.78 81 ALA A CA 1
ATOM 618 C C . ALA A 1 81 ? 23.104 25.882 -80.402 1.00 46.78 81 ALA A C 1
ATOM 620 O O . ALA A 1 81 ? 23.480 25.197 -81.352 1.00 46.78 81 ALA A O 1
ATOM 621 N N . ILE A 1 82 ? 22.654 25.350 -79.260 1.00 42.78 82 ILE A N 1
ATOM 622 C CA . ILE A 1 82 ? 22.386 23.920 -79.070 1.00 42.78 82 ILE A CA 1
ATOM 623 C C . ILE A 1 82 ? 20.937 23.768 -78.600 1.00 42.78 82 ILE A C 1
ATOM 625 O O . ILE A 1 82 ? 20.530 24.315 -77.577 1.00 42.78 82 ILE A O 1
ATOM 629 N N . SER A 1 83 ? 20.172 23.051 -79.422 1.00 44.00 83 SER A N 1
ATOM 630 C CA . SER A 1 83 ? 18.776 22.652 -79.235 1.00 44.00 83 SER A CA 1
ATOM 631 C C . SER A 1 83 ? 18.593 21.769 -77.983 1.00 44.00 83 SER A C 1
ATOM 633 O O . SER A 1 83 ? 19.491 20.981 -77.673 1.00 44.00 83 SER A O 1
ATOM 635 N N . PRO A 1 84 ? 17.458 21.847 -77.260 1.00 47.97 84 PRO A N 1
ATOM 636 C CA . PRO A 1 84 ? 17.264 21.157 -75.990 1.00 47.97 84 PRO A CA 1
ATOM 637 C C . PRO A 1 84 ? 16.698 19.744 -76.194 1.00 47.97 84 PRO A C 1
ATOM 639 O O . PRO A 1 84 ? 15.537 19.482 -75.900 1.00 47.97 84 PRO A O 1
ATOM 642 N N . SER A 1 85 ? 17.5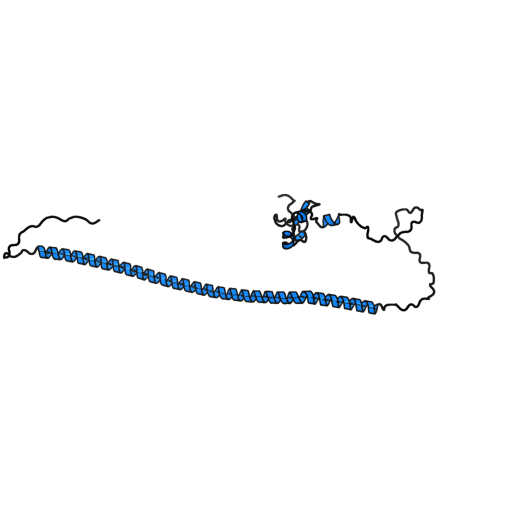19 18.820 -76.684 1.00 49.22 85 SER A N 1
ATOM 643 C CA . SER A 1 85 ? 17.262 17.378 -76.566 1.00 49.22 85 SER A CA 1
ATOM 644 C C . SER A 1 85 ? 18.523 16.619 -76.962 1.00 49.22 85 SER A C 1
ATOM 646 O O . SER A 1 85 ? 18.745 16.428 -78.150 1.00 49.22 85 SER A O 1
ATOM 648 N N . ASP A 1 86 ? 19.382 16.302 -75.985 1.00 43.09 86 ASP A N 1
ATOM 649 C CA . ASP A 1 86 ? 20.292 15.138 -75.964 1.00 43.09 86 ASP A CA 1
ATOM 650 C C . ASP A 1 86 ? 21.410 15.365 -74.936 1.00 43.09 86 ASP A C 1
ATOM 652 O O . ASP A 1 86 ? 22.507 15.842 -75.223 1.00 43.09 86 ASP A O 1
ATOM 656 N N . ASN A 1 87 ? 21.143 14.985 -73.687 1.00 56.69 87 ASN A N 1
ATOM 657 C CA . ASN A 1 87 ? 22.062 15.156 -72.559 1.00 56.69 87 ASN A CA 1
ATOM 658 C C . ASN A 1 87 ? 23.077 13.998 -72.485 1.00 56.69 87 ASN A C 1
ATOM 660 O O . ASN A 1 87 ? 23.358 13.481 -71.402 1.00 56.69 87 ASN A O 1
ATOM 664 N N . VAL A 1 88 ? 23.599 13.540 -73.625 1.00 46.38 88 VAL A N 1
ATOM 665 C CA . VAL A 1 88 ? 24.529 12.403 -73.696 1.00 46.38 88 VAL A CA 1
ATOM 666 C C . VAL A 1 88 ? 25.852 12.869 -74.295 1.00 46.38 88 VAL A C 1
ATOM 668 O O . VAL A 1 88 ? 26.032 12.922 -75.509 1.00 46.38 88 VAL A O 1
ATOM 671 N N . THR A 1 89 ? 26.826 13.180 -73.438 1.00 45.69 89 THR A N 1
ATOM 672 C CA . THR A 1 89 ? 28.209 13.424 -73.866 1.00 45.69 89 THR A CA 1
ATOM 673 C C . THR A 1 89 ? 28.864 12.100 -74.273 1.00 45.69 89 THR A C 1
ATOM 675 O O . THR A 1 89 ? 29.395 11.358 -73.446 1.00 45.69 89 THR A O 1
ATOM 678 N N . LYS A 1 90 ? 28.851 11.773 -75.571 1.00 45.62 90 LYS A N 1
ATOM 679 C CA . LYS A 1 90 ? 29.670 10.676 -76.115 1.00 45.62 90 LYS A CA 1
ATOM 680 C C . LYS A 1 90 ? 31.143 11.102 -76.084 1.00 45.62 90 LYS A C 1
ATOM 682 O O . LYS A 1 90 ? 31.583 11.921 -76.884 1.00 45.62 90 LYS A O 1
ATOM 687 N N . ARG A 1 91 ? 31.916 10.563 -75.137 1.00 48.16 91 ARG A N 1
ATOM 688 C CA . ARG A 1 91 ? 33.369 10.774 -75.050 1.00 48.16 91 ARG A CA 1
ATOM 689 C C . ARG A 1 91 ? 34.069 9.959 -76.145 1.00 48.16 91 ARG A C 1
ATOM 691 O O . ARG A 1 91 ? 34.336 8.775 -75.956 1.00 48.16 91 ARG A O 1
ATOM 698 N N . THR A 1 92 ? 34.395 10.593 -77.268 1.00 46.91 92 THR A N 1
ATOM 699 C CA . THR A 1 92 ? 35.294 10.030 -78.286 1.00 46.91 92 THR A CA 1
ATOM 700 C C . THR A 1 92 ? 36.684 9.856 -77.674 1.00 46.91 92 THR A C 1
ATOM 702 O O . THR A 1 92 ? 37.340 10.827 -77.298 1.00 46.91 92 THR A O 1
ATOM 705 N N . ARG A 1 93 ? 37.127 8.609 -77.495 1.00 49.62 93 ARG A N 1
ATOM 706 C CA . ARG A 1 93 ? 38.461 8.293 -76.972 1.00 49.62 93 ARG A CA 1
ATOM 707 C C . ARG A 1 93 ? 39.444 8.236 -78.139 1.00 49.62 93 ARG A C 1
ATOM 709 O O . ARG A 1 93 ? 39.647 7.175 -78.717 1.00 49.62 93 ARG A O 1
ATOM 716 N N . GLU A 1 94 ? 40.085 9.357 -78.455 1.00 47.56 94 GLU A N 1
ATOM 717 C CA . GLU A 1 94 ? 41.337 9.319 -79.214 1.00 47.56 94 GLU A CA 1
ATOM 718 C C . GLU A 1 94 ? 42.400 8.621 -78.357 1.00 47.56 94 GLU A C 1
ATOM 720 O O . GLU A 1 94 ? 42.782 9.085 -77.277 1.00 47.56 94 GLU A O 1
ATOM 725 N N . ARG A 1 95 ? 42.850 7.451 -78.814 1.00 51.91 95 ARG A N 1
ATOM 726 C CA . ARG A 1 95 ? 43.930 6.680 -78.198 1.00 51.91 95 ARG A CA 1
ATOM 727 C C . ARG A 1 95 ? 45.259 7.376 -78.501 1.00 51.91 95 ARG A C 1
ATOM 729 O O . ARG A 1 95 ?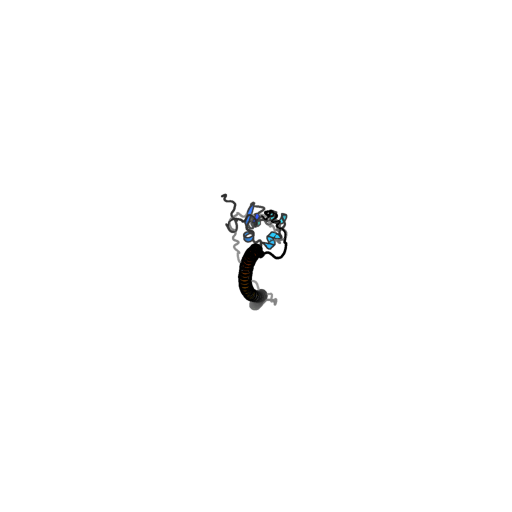 45.980 6.980 -79.404 1.00 51.91 95 ARG A O 1
ATOM 736 N N . ARG A 1 96 ? 45.589 8.418 -77.733 1.00 56.09 96 ARG A N 1
ATOM 737 C CA . ARG A 1 96 ? 46.972 8.899 -77.626 1.00 56.09 96 ARG A CA 1
ATOM 738 C C . ARG A 1 96 ? 47.751 7.894 -76.783 1.00 56.09 96 ARG A C 1
ATOM 740 O O . ARG A 1 96 ? 47.466 7.726 -75.596 1.00 56.09 96 ARG A O 1
ATOM 747 N N . GLU A 1 97 ? 48.698 7.205 -77.407 1.00 51.00 97 GLU A N 1
ATOM 748 C CA . GLU A 1 97 ? 49.704 6.396 -76.723 1.00 51.00 97 GLU A CA 1
ATOM 749 C C . GLU A 1 97 ? 50.512 7.307 -75.792 1.00 51.00 97 GLU A C 1
ATOM 751 O O . GLU A 1 97 ? 51.344 8.106 -76.222 1.00 51.00 97 GLU A O 1
ATOM 756 N N . LYS A 1 98 ? 50.223 7.239 -74.490 1.00 51.22 98 LYS A N 1
ATOM 757 C CA . LYS A 1 98 ? 51.061 7.873 -73.476 1.00 51.22 98 LYS A CA 1
ATOM 758 C C . LYS A 1 98 ? 52.297 7.004 -73.281 1.00 51.22 9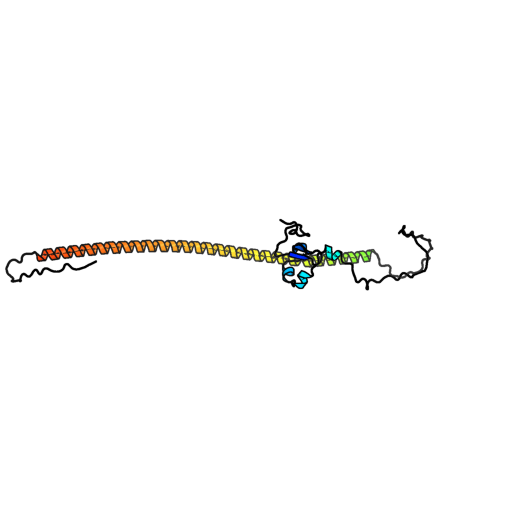8 LYS A C 1
ATOM 760 O O . LYS A 1 98 ? 52.210 5.928 -72.695 1.00 51.22 98 LYS A O 1
ATOM 765 N N . LYS A 1 99 ? 53.436 7.507 -73.762 1.00 46.03 99 LYS A N 1
ATOM 766 C CA . LYS A 1 99 ? 54.771 7.102 -73.317 1.00 46.03 99 LYS A CA 1
ATOM 767 C C . LYS A 1 99 ? 54.814 7.130 -71.784 1.00 46.03 99 LYS A C 1
ATOM 769 O O . LYS A 1 99 ? 54.498 8.149 -71.172 1.00 46.03 99 LYS A O 1
ATOM 774 N N . ASN A 1 100 ? 55.184 5.995 -71.196 1.00 52.38 100 ASN A N 1
ATOM 775 C CA . ASN A 1 100 ? 55.541 5.852 -69.790 1.00 52.38 100 ASN A CA 1
ATOM 776 C C . ASN A 1 100 ? 56.791 6.683 -69.502 1.00 52.38 100 ASN A C 1
ATOM 778 O O . ASN A 1 100 ? 57.872 6.264 -69.895 1.00 52.38 100 ASN A O 1
ATOM 782 N N . VAL A 1 101 ? 56.647 7.808 -68.804 1.00 48.34 101 VAL A N 1
ATOM 783 C CA . VAL A 1 101 ? 57.685 8.353 -67.919 1.00 48.34 101 VAL A CA 1
ATOM 784 C C . VAL A 1 101 ? 56.971 9.115 -66.806 1.00 48.34 101 VAL A C 1
ATOM 786 O O . VAL A 1 101 ? 56.241 10.057 -67.097 1.00 48.34 101 VAL A O 1
ATOM 789 N N . CYS A 1 102 ? 57.127 8.624 -65.575 1.00 40.44 102 CYS A N 1
ATOM 790 C CA . CYS A 1 102 ? 57.152 9.328 -64.285 1.00 40.44 102 CYS A CA 1
ATOM 791 C C . CYS A 1 102 ? 56.963 8.259 -63.195 1.00 40.44 102 CYS A C 1
ATOM 793 O O . CYS A 1 102 ? 55.864 8.064 -62.672 1.00 40.44 102 CYS A O 1
ATOM 795 N N . GLU A 1 103 ? 58.039 7.530 -62.893 1.00 51.28 103 GLU A N 1
ATOM 796 C CA . GLU A 1 103 ? 58.201 6.848 -61.609 1.00 51.28 103 GLU A CA 1
ATOM 797 C C . GLU A 1 103 ? 58.316 7.929 -60.532 1.00 51.28 103 GLU A C 1
ATOM 799 O O . GLU A 1 103 ? 59.367 8.521 -60.312 1.00 51.28 103 GLU A O 1
ATOM 804 N N . GLY A 1 104 ? 57.175 8.257 -59.934 1.00 49.50 104 GLY A N 1
ATOM 805 C CA . GLY A 1 104 ? 57.103 8.877 -58.624 1.00 49.50 104 GLY A CA 1
ATOM 806 C C . GLY A 1 104 ? 56.583 7.820 -57.663 1.00 49.50 104 GLY A C 1
ATOM 807 O O . GLY A 1 104 ? 55.422 7.413 -57.759 1.00 49.50 104 GLY A O 1
ATOM 808 N N . GLU A 1 105 ? 57.456 7.346 -56.781 1.00 55.69 105 GLU A N 1
ATOM 809 C CA . GLU A 1 105 ? 57.133 6.510 -55.627 1.00 55.69 105 GLU A CA 1
ATOM 810 C C . GLU A 1 105 ? 56.062 7.199 -54.776 1.00 55.69 105 GLU A C 1
ATOM 812 O O . GLU A 1 105 ? 56.368 8.105 -54.015 1.00 55.69 105 GLU A O 1
ATOM 817 N N . ASN A 1 106 ? 54.792 6.838 -54.968 1.00 60.91 106 ASN A N 1
ATOM 818 C CA . ASN A 1 106 ? 53.686 7.058 -54.022 1.00 60.91 106 ASN A CA 1
ATOM 819 C C . ASN A 1 106 ? 52.417 6.323 -54.498 1.00 60.91 106 ASN A C 1
ATOM 821 O O . ASN A 1 106 ? 51.305 6.854 -54.488 1.00 60.91 106 ASN A O 1
ATOM 825 N N . ARG A 1 107 ? 52.558 5.076 -54.967 1.00 62.78 107 ARG A N 1
ATOM 826 C CA . ARG A 1 107 ? 51.395 4.199 -55.153 1.00 62.78 107 ARG A CA 1
ATOM 827 C C . ARG A 1 107 ? 51.104 3.515 -53.826 1.00 62.78 107 ARG A C 1
ATOM 829 O O . ARG A 1 107 ? 51.724 2.512 -53.500 1.00 62.78 107 ARG A O 1
ATOM 836 N N . VAL A 1 108 ? 50.171 4.083 -53.066 1.00 73.12 108 VAL A N 1
ATOM 837 C CA . VAL A 1 108 ? 49.632 3.439 -51.864 1.00 73.12 108 VAL A CA 1
ATOM 838 C C . VAL A 1 108 ? 49.011 2.103 -52.273 1.00 73.12 108 VAL A C 1
ATOM 840 O O . VAL A 1 108 ? 48.165 2.063 -53.170 1.00 73.12 108 VAL A O 1
ATOM 843 N N . ASP A 1 109 ? 49.454 1.018 -51.639 1.00 82.81 109 ASP A N 1
ATOM 844 C CA . ASP A 1 109 ? 48.894 -0.317 -51.842 1.00 82.81 109 ASP A CA 1
ATOM 845 C C . ASP A 1 109 ? 47.400 -0.322 -51.450 1.00 82.81 109 ASP A C 1
ATOM 847 O O . ASP A 1 109 ? 47.061 -0.031 -50.297 1.00 82.81 109 ASP A O 1
ATOM 851 N N . PRO A 1 110 ? 46.479 -0.667 -52.369 1.00 81.50 110 PRO A N 1
ATOM 852 C CA . PRO A 1 110 ? 45.051 -0.760 -52.070 1.00 81.50 110 PRO A CA 1
ATOM 853 C C . PRO A 1 110 ? 44.710 -1.708 -50.911 1.00 81.50 110 PRO A C 1
ATOM 855 O O . PRO A 1 110 ? 43.704 -1.494 -50.226 1.00 81.50 110 PRO A O 1
ATOM 858 N N . ASN A 1 111 ? 45.520 -2.747 -50.668 1.00 86.94 111 ASN A N 1
ATOM 859 C CA . ASN A 1 111 ? 45.308 -3.648 -49.532 1.00 86.94 111 ASN A CA 1
ATOM 860 C C . ASN A 1 111 ? 45.629 -2.972 -48.197 1.00 86.94 111 ASN A C 1
ATOM 862 O O . ASN A 1 111 ? 44.882 -3.168 -47.238 1.00 86.94 111 ASN A O 1
ATOM 866 N N . TYR A 1 112 ? 46.653 -2.119 -48.166 1.00 88.25 112 TYR A N 1
ATOM 867 C CA . TYR A 1 112 ? 47.008 -1.312 -47.001 1.00 88.25 112 TYR A CA 1
ATOM 868 C C . TYR A 1 112 ? 45.918 -0.282 -46.665 1.00 88.25 112 TYR A C 1
ATOM 870 O O . TYR A 1 112 ? 45.529 -0.115 -45.511 1.00 88.25 112 TYR A O 1
ATOM 878 N N . THR A 1 113 ? 45.315 0.359 -47.672 1.00 85.38 113 THR A N 1
ATOM 879 C CA . THR A 1 113 ? 44.166 1.252 -47.430 1.00 85.38 113 THR A CA 1
ATOM 880 C C . THR A 1 113 ? 42.950 0.484 -46.906 1.00 85.38 113 THR A C 1
ATOM 882 O O . THR A 1 113 ? 42.250 0.952 -46.009 1.00 85.38 113 THR A O 1
ATOM 885 N N . ARG A 1 114 ? 42.691 -0.722 -47.429 1.00 89.56 114 ARG A N 1
ATOM 886 C CA . ARG A 1 114 ? 41.583 -1.566 -46.963 1.00 89.56 114 ARG A CA 1
ATOM 887 C C . ARG A 1 114 ? 41.800 -2.073 -45.533 1.00 89.56 114 ARG A C 1
ATOM 889 O O . ARG A 1 114 ? 40.812 -2.192 -44.810 1.00 89.56 114 ARG A O 1
ATOM 896 N N . SER A 1 115 ? 43.035 -2.377 -45.124 1.00 90.94 115 SER A N 1
ATOM 897 C CA . SER A 1 115 ? 43.325 -2.775 -43.740 1.00 90.94 115 SER A CA 1
ATOM 898 C C . SER A 1 115 ? 43.095 -1.622 -42.771 1.00 90.94 115 SER A C 1
ATOM 900 O O . SER A 1 115 ? 42.386 -1.832 -41.793 1.00 90.94 115 SER A O 1
ATOM 902 N N . ILE A 1 116 ? 43.554 -0.408 -43.100 1.00 91.06 116 ILE A N 1
ATOM 903 C CA . ILE A 1 116 ? 43.308 0.793 -42.282 1.00 91.06 116 ILE A CA 1
ATOM 904 C C . ILE A 1 116 ? 41.805 1.046 -42.121 1.00 91.06 116 ILE A C 1
ATOM 906 O O . ILE A 1 116 ? 41.322 1.234 -41.013 1.00 91.06 116 ILE A O 1
ATOM 910 N N . ILE A 1 117 ? 41.031 0.985 -43.212 1.00 90.50 117 ILE A N 1
ATOM 911 C CA . ILE A 1 117 ? 39.574 1.194 -43.143 1.00 90.50 117 ILE A CA 1
ATOM 912 C C . ILE A 1 117 ? 38.897 0.127 -42.271 1.00 90.50 117 ILE A C 1
ATOM 914 O O . ILE A 1 117 ? 37.983 0.442 -41.514 1.00 90.50 117 ILE A O 1
ATOM 918 N N . ARG A 1 118 ? 39.315 -1.142 -42.373 1.00 93.62 118 ARG A N 1
ATOM 919 C CA . ARG A 1 118 ? 38.761 -2.217 -41.534 1.00 93.62 118 ARG A CA 1
ATOM 920 C C . ARG A 1 118 ? 39.106 -2.024 -40.067 1.00 93.62 118 ARG A C 1
ATOM 922 O O . ARG A 1 118 ? 38.242 -2.244 -39.227 1.00 93.62 118 ARG A O 1
ATOM 929 N N . GLU A 1 119 ? 40.344 -1.656 -39.777 1.00 94.44 119 GLU A N 1
ATOM 930 C CA . GLU A 1 119 ? 40.801 -1.388 -38.420 1.00 94.44 119 GLU A CA 1
ATOM 931 C C . GLU A 1 119 ? 40.016 -0.230 -37.807 1.00 94.44 119 GLU A C 1
ATOM 933 O O . GLU A 1 119 ? 39.473 -0.386 -36.721 1.00 94.44 119 GLU A O 1
ATOM 938 N N . GLU A 1 120 ? 39.812 0.853 -38.554 1.00 93.69 120 GLU A N 1
ATOM 939 C CA . GLU A 1 120 ? 39.065 2.013 -38.069 1.00 93.69 120 GLU A CA 1
ATOM 940 C C . GLU A 1 120 ? 37.579 1.711 -37.848 1.00 93.69 120 GLU A C 1
ATOM 942 O O . GLU A 1 120 ? 37.002 2.098 -36.832 1.00 93.69 120 GLU A O 1
ATOM 947 N N . ILE A 1 121 ? 36.955 0.949 -38.755 1.00 93.06 121 ILE A N 1
ATOM 948 C CA . ILE A 1 121 ? 35.573 0.481 -38.576 1.00 93.06 121 ILE A CA 1
ATOM 949 C C . ILE A 1 121 ? 35.470 -0.422 -37.345 1.00 93.06 121 ILE A C 1
ATOM 951 O O . ILE A 1 121 ? 34.537 -0.277 -36.557 1.00 93.06 121 ILE A O 1
ATOM 955 N N . ASN A 1 122 ? 36.407 -1.353 -37.165 1.00 94.19 122 ASN A N 1
ATOM 956 C CA . ASN A 1 122 ? 36.392 -2.268 -36.028 1.00 94.19 122 ASN A CA 1
ATOM 957 C C . ASN A 1 122 ? 36.631 -1.532 -34.705 1.00 94.19 122 ASN A C 1
ATOM 959 O O . ASN A 1 122 ? 35.951 -1.832 -33.725 1.00 94.19 122 ASN A O 1
ATOM 963 N N . SER A 1 123 ? 37.542 -0.559 -34.684 1.00 94.19 123 SER A N 1
ATOM 964 C CA . SER A 1 123 ? 37.801 0.295 -33.524 1.00 94.19 123 SER A CA 1
ATOM 965 C C . SER A 1 123 ? 36.573 1.131 -33.170 1.00 94.19 123 SER A C 1
ATOM 967 O O . SER A 1 123 ? 36.121 1.077 -32.029 1.00 94.19 123 SER A O 1
ATOM 969 N N . ALA A 1 124 ? 35.950 1.795 -34.150 1.00 91.88 124 ALA A N 1
ATOM 970 C CA . ALA A 1 124 ? 34.738 2.586 -33.933 1.00 91.88 124 ALA A CA 1
ATOM 971 C C . ALA A 1 124 ? 33.542 1.730 -33.475 1.00 91.88 124 ALA A C 1
ATOM 973 O O . ALA A 1 124 ? 32.769 2.141 -32.609 1.00 91.88 124 ALA A O 1
ATOM 974 N N . LEU A 1 125 ? 33.383 0.518 -34.024 1.00 90.19 125 LEU A N 1
ATOM 975 C CA . LEU A 1 125 ? 32.346 -0.418 -33.581 1.00 90.19 125 LEU A CA 1
ATOM 976 C C . LEU A 1 125 ? 32.603 -0.907 -32.159 1.00 90.19 125 LEU A C 1
ATOM 978 O O . LEU A 1 125 ? 31.668 -0.946 -31.362 1.00 90.19 125 LEU A O 1
ATOM 982 N N . LYS A 1 126 ? 33.847 -1.260 -31.826 1.00 93.31 126 LYS A N 1
ATOM 983 C CA . LYS A 1 126 ? 34.217 -1.697 -30.478 1.00 93.31 126 LYS A CA 1
ATOM 984 C C . LYS A 1 126 ? 33.969 -0.589 -29.458 1.00 93.31 126 LYS A C 1
ATOM 986 O O . LYS A 1 126 ? 33.325 -0.845 -28.447 1.00 93.31 126 LYS A O 1
ATOM 991 N N . GLU A 1 127 ? 34.390 0.634 -29.763 1.00 93.12 127 GLU A N 1
ATOM 992 C CA . GLU A 1 127 ? 34.159 1.802 -28.914 1.00 93.12 127 GLU A CA 1
ATOM 993 C C . GLU A 1 127 ? 32.658 2.077 -28.743 1.00 93.12 127 GLU A C 1
ATOM 995 O O . GLU A 1 127 ? 32.176 2.254 -27.627 1.00 93.12 127 GLU A O 1
ATOM 1000 N N . SER A 1 128 ? 31.875 2.031 -29.827 1.00 90.06 128 SER A N 1
ATOM 1001 C CA . SER A 1 128 ? 30.422 2.213 -29.745 1.00 90.06 128 SER A CA 1
ATOM 1002 C C . SER A 1 128 ? 29.739 1.111 -28.932 1.00 90.06 128 SER A C 1
ATOM 1004 O O . SER A 1 128 ? 28.776 1.395 -28.220 1.00 90.06 128 SER A O 1
ATOM 1006 N N . ILE A 1 129 ? 30.202 -0.134 -29.043 1.00 87.62 129 ILE A N 1
ATOM 1007 C CA . ILE A 1 129 ? 29.687 -1.266 -28.272 1.00 87.62 129 ILE A CA 1
ATOM 1008 C C . ILE A 1 129 ? 30.029 -1.091 -26.792 1.00 87.62 129 ILE A C 1
ATOM 1010 O O . ILE A 1 129 ? 29.141 -1.232 -25.957 1.00 87.62 129 ILE A O 1
ATOM 1014 N N . GLU A 1 130 ? 31.270 -0.747 -26.453 1.00 91.25 130 GLU A N 1
ATOM 1015 C CA . GLU A 1 130 ? 31.689 -0.511 -25.067 1.00 91.25 130 GLU A CA 1
ATOM 1016 C C . GLU A 1 130 ? 30.916 0.663 -24.448 1.00 91.25 130 GLU A C 1
ATOM 1018 O O . GLU A 1 130 ? 30.364 0.528 -23.353 1.00 91.25 130 GLU A O 1
ATOM 1023 N N . ASN A 1 131 ? 30.749 1.756 -25.197 1.00 90.38 131 ASN A N 1
ATOM 1024 C CA . ASN A 1 131 ? 30.008 2.942 -24.768 1.00 90.38 131 ASN A CA 1
ATOM 1025 C C . ASN A 1 131 ? 28.502 2.705 -24.576 1.00 90.38 131 ASN A C 1
ATOM 1027 O O . ASN A 1 131 ? 27.858 3.478 -23.873 1.00 90.38 131 ASN A O 1
ATOM 1031 N N . LEU A 1 132 ? 27.917 1.668 -25.184 1.00 89.06 132 LEU A N 1
ATOM 1032 C CA . LEU A 1 132 ? 26.485 1.369 -25.058 1.00 89.06 132 LEU A CA 1
ATOM 1033 C C . LEU A 1 132 ? 26.215 0.186 -24.127 1.00 89.06 132 LEU A C 1
ATOM 1035 O O . LEU A 1 132 ? 25.374 0.280 -23.235 1.00 89.06 132 LEU A O 1
ATOM 1039 N N . ILE A 1 133 ? 26.928 -0.927 -24.299 1.00 91.62 133 ILE A N 1
ATOM 1040 C CA . ILE A 1 133 ? 26.694 -2.153 -23.531 1.00 91.62 133 ILE A CA 1
ATOM 1041 C C . ILE A 1 133 ? 27.067 -1.960 -22.067 1.00 91.62 133 ILE A C 1
ATOM 1043 O O . ILE A 1 133 ? 26.336 -2.443 -21.196 1.00 91.62 133 ILE A O 1
ATOM 1047 N N . PHE A 1 134 ? 28.168 -1.261 -21.776 1.00 90.31 134 PHE A N 1
ATOM 1048 C CA . PHE A 1 134 ? 28.606 -1.091 -20.395 1.00 90.31 134 PHE A CA 1
ATOM 1049 C C . PHE A 1 134 ? 27.593 -0.268 -19.577 1.00 90.31 134 PHE A C 1
ATOM 1051 O O . PHE A 1 134 ? 27.109 -0.803 -18.576 1.00 90.31 134 PHE A O 1
ATOM 1058 N N . PRO A 1 135 ? 27.140 0.927 -20.020 1.00 93.50 135 PRO A N 1
ATOM 1059 C CA . PRO A 1 135 ? 26.113 1.683 -19.299 1.00 93.50 135 PRO A CA 1
ATOM 1060 C C . PRO A 1 135 ? 24.768 0.959 -19.195 1.00 93.50 135 PRO A C 1
ATOM 1062 O O . PRO A 1 135 ? 24.089 1.041 -18.173 1.00 93.50 135 PRO A O 1
ATOM 1065 N N . ILE A 1 136 ? 24.365 0.220 -20.234 1.00 94.50 136 ILE A N 1
ATOM 1066 C CA . ILE A 1 136 ? 23.124 -0.565 -20.184 1.00 94.50 136 ILE A CA 1
ATOM 1067 C C . ILE A 1 136 ? 23.235 -1.654 -19.116 1.00 94.50 136 ILE A C 1
ATOM 1069 O O . ILE A 1 136 ? 22.330 -1.810 -18.299 1.00 94.50 136 ILE A O 1
ATOM 1073 N N . SER A 1 137 ? 24.352 -2.378 -19.079 1.00 94.00 137 SER A N 1
ATOM 1074 C CA . SER A 1 137 ? 24.573 -3.451 -18.105 1.00 94.00 137 SER A CA 1
ATOM 1075 C C . SER A 1 137 ? 24.615 -2.918 -16.672 1.00 94.00 137 SER A C 1
ATOM 1077 O O . SER A 1 137 ? 24.038 -3.533 -15.771 1.00 94.00 137 SER A O 1
ATOM 1079 N N . THR A 1 138 ? 25.243 -1.759 -16.449 1.00 95.19 138 THR A N 1
ATOM 1080 C CA . THR A 1 138 ? 25.255 -1.108 -15.130 1.00 95.19 138 THR A CA 1
ATOM 1081 C C . THR A 1 138 ? 23.864 -0.643 -14.720 1.00 95.19 138 THR A C 1
ATOM 1083 O O . THR A 1 138 ? 23.451 -0.915 -13.594 1.00 95.19 138 THR A O 1
ATOM 1086 N N . ASN A 1 139 ? 23.106 -0.030 -15.633 1.00 96.06 139 ASN A N 1
ATOM 1087 C CA . ASN A 1 139 ? 21.744 0.430 -15.357 1.00 96.06 139 ASN A CA 1
ATOM 1088 C C . ASN A 1 139 ? 20.807 -0.744 -15.054 1.00 96.06 139 ASN A C 1
ATOM 1090 O O . ASN A 1 139 ? 20.038 -0.682 -14.102 1.00 96.06 139 ASN A O 1
ATOM 1094 N N . LEU A 1 140 ? 20.900 -1.847 -15.804 1.00 96.38 140 LEU A N 1
ATOM 1095 C CA . LEU A 1 140 ? 20.113 -3.054 -15.534 1.00 96.38 140 LEU A CA 1
ATOM 1096 C C . LEU A 1 140 ? 20.447 -3.662 -14.170 1.00 96.38 140 LEU A C 1
ATOM 1098 O O . LEU A 1 140 ? 19.544 -4.091 -13.450 1.00 96.38 140 LEU A O 1
ATOM 1102 N N . ARG A 1 141 ? 21.727 -3.668 -13.781 1.00 97.31 141 ARG A N 1
ATOM 1103 C CA . ARG A 1 141 ? 22.139 -4.110 -12.443 1.00 97.31 141 ARG A CA 1
ATOM 1104 C C . ARG A 1 141 ? 21.586 -3.186 -11.356 1.00 97.31 141 ARG A C 1
ATOM 1106 O O . ARG A 1 141 ? 21.109 -3.691 -10.343 1.00 97.31 141 ARG A O 1
ATOM 1113 N N . GLN A 1 142 ? 21.618 -1.871 -11.564 1.00 97.94 142 GLN A N 1
ATOM 1114 C CA . GLN A 1 142 ? 21.058 -0.904 -10.621 1.00 97.94 142 GLN A CA 1
ATOM 1115 C C . GLN A 1 142 ? 19.543 -1.082 -10.474 1.00 97.94 142 GLN A C 1
ATOM 1117 O O . GLN A 1 142 ? 19.066 -1.247 -9.356 1.00 97.94 142 GLN A O 1
ATOM 1122 N N . ILE A 1 143 ? 18.805 -1.169 -11.584 1.00 97.50 143 ILE A N 1
ATOM 1123 C CA . ILE A 1 143 ? 17.358 -1.436 -11.581 1.00 97.50 143 ILE A CA 1
ATOM 1124 C C . ILE A 1 143 ? 17.061 -2.747 -10.848 1.00 97.50 143 ILE A C 1
ATOM 1126 O O . ILE A 1 143 ? 16.161 -2.809 -10.015 1.00 97.50 143 ILE A O 1
ATOM 1130 N N . SER A 1 144 ? 17.839 -3.803 -11.105 1.00 97.75 144 SER A N 1
ATOM 1131 C CA . SER A 1 144 ? 17.683 -5.069 -10.387 1.00 97.75 144 SER A CA 1
ATOM 1132 C C . SER A 1 144 ? 17.927 -4.922 -8.882 1.00 97.75 144 SER A C 1
ATOM 1134 O O . SER A 1 144 ? 17.273 -5.614 -8.102 1.00 97.75 144 SER A O 1
ATOM 1136 N N . SER A 1 145 ? 18.858 -4.060 -8.467 1.00 97.94 145 SER A N 1
ATOM 1137 C CA . SER A 1 145 ? 19.111 -3.758 -7.056 1.00 97.94 145 SER A CA 1
ATOM 1138 C C . SER A 1 145 ? 17.928 -3.024 -6.426 1.00 97.94 145 SER A C 1
ATOM 1140 O O . SER A 1 145 ? 17.426 -3.463 -5.395 1.00 97.94 145 SER A O 1
ATOM 1142 N N . GLU A 1 146 ? 17.432 -1.971 -7.077 1.00 98.06 146 GLU A N 1
ATOM 1143 C CA . GLU A 1 146 ? 16.278 -1.185 -6.618 1.00 98.06 146 GLU A CA 1
ATOM 1144 C C . GLU A 1 146 ? 15.010 -2.048 -6.515 1.00 98.06 146 GLU A C 1
ATOM 1146 O O . GLU A 1 146 ? 14.265 -1.948 -5.542 1.00 98.06 146 GLU A O 1
ATOM 1151 N N . ILE A 1 147 ? 14.788 -2.969 -7.461 1.00 97.94 147 ILE A N 1
ATOM 1152 C CA . ILE A 1 147 ? 13.677 -3.935 -7.404 1.00 97.94 147 ILE A CA 1
ATOM 1153 C C . ILE A 1 147 ? 13.806 -4.861 -6.188 1.00 97.94 147 ILE A C 1
ATOM 1155 O O . ILE A 1 147 ? 12.807 -5.157 -5.528 1.00 97.94 147 ILE A O 1
ATOM 1159 N N . ASN A 1 148 ? 15.015 -5.335 -5.881 1.00 97.50 148 ASN A N 1
ATOM 1160 C CA . ASN A 1 148 ? 15.239 -6.200 -4.722 1.00 97.50 148 ASN A CA 1
ATOM 1161 C C . ASN A 1 148 ? 15.030 -5.449 -3.404 1.00 97.50 148 ASN A C 1
ATOM 1163 O O . ASN A 1 148 ? 14.422 -5.991 -2.478 1.00 97.50 148 ASN A O 1
ATOM 1167 N N . GLU A 1 149 ? 15.478 -4.199 -3.330 1.00 98.06 149 GLU A N 1
ATOM 1168 C CA . GLU A 1 149 ? 15.243 -3.335 -2.177 1.00 98.06 149 GLU A CA 1
ATOM 1169 C C . GLU A 1 149 ? 13.749 -3.041 -2.005 1.00 98.06 149 GLU A C 1
ATOM 1171 O O . GLU A 1 149 ? 13.198 -3.250 -0.924 1.00 98.06 149 GLU A O 1
ATOM 1176 N N . PHE A 1 150 ? 13.050 -2.699 -3.089 1.00 97.94 150 PHE A N 1
ATOM 1177 C CA . PHE A 1 150 ? 11.601 -2.511 -3.077 1.00 97.94 150 PHE A CA 1
ATOM 1178 C C . PHE A 1 150 ? 10.859 -3.772 -2.612 1.00 97.94 150 PHE A C 1
ATOM 1180 O O . PHE A 1 150 ? 9.953 -3.693 -1.781 1.00 97.94 150 PHE A O 1
ATOM 1187 N N . LYS A 1 151 ? 11.272 -4.956 -3.080 1.00 98.25 151 LYS A N 1
ATOM 1188 C CA . LYS A 1 151 ? 10.714 -6.240 -2.628 1.00 98.25 151 LYS A CA 1
ATOM 1189 C C . LYS A 1 151 ? 10.908 -6.447 -1.122 1.00 98.25 151 LYS A C 1
ATOM 1191 O O . LYS A 1 151 ? 9.990 -6.931 -0.458 1.00 98.25 151 LYS A O 1
ATOM 1196 N N . SER A 1 152 ? 12.065 -6.063 -0.585 1.00 97.75 152 SER A N 1
ATOM 1197 C CA . SER A 1 152 ? 12.347 -6.103 0.856 1.00 97.75 152 SER A CA 1
ATOM 1198 C C . SER A 1 152 ? 11.451 -5.139 1.644 1.00 97.75 152 SER A C 1
ATOM 1200 O O . SER A 1 152 ? 10.851 -5.524 2.653 1.00 97.75 152 SER A O 1
ATOM 1202 N N . CYS A 1 153 ? 11.272 -3.913 1.145 1.00 98.06 153 CYS A N 1
ATOM 1203 C CA . CYS A 1 153 ? 10.360 -2.929 1.731 1.00 98.06 153 CYS A CA 1
ATOM 1204 C C . CYS A 1 153 ? 8.920 -3.455 1.778 1.00 98.06 153 CYS A C 1
ATOM 1206 O O . CYS A 1 153 ? 8.276 -3.394 2.823 1.00 98.06 153 CYS A O 1
ATOM 1208 N N . VAL A 1 154 ? 8.427 -4.039 0.681 1.00 98.12 154 VAL A N 1
ATOM 1209 C CA . VAL A 1 154 ? 7.079 -4.632 0.622 1.00 98.12 154 VAL A CA 1
ATOM 1210 C C . VAL A 1 154 ? 6.935 -5.808 1.591 1.00 98.12 154 VAL A C 1
ATOM 1212 O O . VAL A 1 154 ? 5.921 -5.908 2.279 1.00 98.12 154 VAL A O 1
ATOM 1215 N N . ALA A 1 155 ? 7.942 -6.680 1.694 1.00 98.19 155 ALA A N 1
ATOM 1216 C CA . ALA A 1 155 ? 7.924 -7.776 2.663 1.00 98.19 155 ALA A CA 1
ATOM 1217 C C . ALA A 1 155 ? 7.841 -7.253 4.108 1.00 98.19 155 ALA A C 1
ATOM 1219 O O . ALA A 1 155 ? 7.047 -7.754 4.902 1.00 98.19 155 ALA A O 1
ATOM 1220 N N . THR A 1 156 ? 8.599 -6.202 4.421 1.00 98.25 156 THR A N 1
ATOM 1221 C CA . THR A 1 156 ? 8.576 -5.546 5.736 1.00 98.25 156 THR A CA 1
ATOM 1222 C C . THR A 1 156 ? 7.215 -4.912 6.026 1.00 98.25 156 THR A C 1
ATOM 1224 O O . THR A 1 156 ? 6.674 -5.090 7.116 1.00 98.25 156 THR A O 1
ATOM 1227 N N . LEU A 1 157 ? 6.621 -4.225 5.046 1.00 98.06 157 LEU A N 1
ATOM 1228 C CA . LEU A 1 157 ? 5.284 -3.639 5.178 1.00 98.06 157 LEU A CA 1
ATOM 1229 C C . LEU A 1 157 ? 4.209 -4.700 5.426 1.00 98.06 157 LEU A C 1
ATOM 1231 O O . LEU A 1 157 ? 3.330 -4.485 6.255 1.00 98.06 157 LEU A O 1
ATOM 1235 N N . ASN A 1 158 ? 4.285 -5.854 4.760 1.00 98.19 158 ASN A N 1
ATOM 1236 C CA . ASN A 1 158 ? 3.345 -6.949 5.006 1.00 98.19 158 ASN A CA 1
ATOM 1237 C C . ASN A 1 158 ? 3.446 -7.469 6.447 1.00 98.19 158 ASN A C 1
ATOM 1239 O O . ASN A 1 158 ? 2.420 -7.645 7.098 1.00 98.19 158 ASN A O 1
ATOM 1243 N N . ILE A 1 159 ? 4.666 -7.623 6.974 1.00 98.12 159 ILE A N 1
ATOM 1244 C CA . ILE A 1 159 ? 4.878 -8.012 8.377 1.00 98.12 159 ILE A CA 1
ATOM 1245 C C . ILE A 1 159 ? 4.252 -6.979 9.325 1.00 98.12 159 ILE A C 1
ATOM 1247 O O . ILE A 1 159 ? 3.550 -7.355 10.262 1.00 98.12 159 ILE A O 1
ATOM 1251 N N . GLN A 1 160 ? 4.460 -5.684 9.073 1.00 98.38 160 GLN A N 1
ATOM 1252 C CA . GLN A 1 160 ? 3.869 -4.617 9.890 1.00 98.38 160 GLN A CA 1
ATOM 1253 C C . GLN A 1 160 ? 2.336 -4.602 9.811 1.00 98.38 160 GLN A C 1
ATOM 1255 O O . GLN A 1 160 ? 1.669 -4.394 10.824 1.00 98.38 160 GLN A O 1
ATOM 1260 N N . LEU A 1 161 ? 1.759 -4.851 8.632 1.00 98.31 161 LEU A N 1
ATOM 1261 C CA . LEU A 1 161 ? 0.309 -4.955 8.465 1.00 98.31 161 LEU A CA 1
ATOM 1262 C C . LEU A 1 161 ? -0.275 -6.120 9.266 1.00 98.31 161 LEU A C 1
ATOM 1264 O O . LEU A 1 161 ? -1.319 -5.957 9.900 1.00 98.31 161 LEU A O 1
ATOM 1268 N N . ASP A 1 162 ? 0.388 -7.273 9.266 1.00 98.31 162 ASP A N 1
ATOM 1269 C CA . ASP A 1 162 ? -0.069 -8.433 10.029 1.00 98.31 162 ASP A CA 1
ATOM 1270 C C . ASP A 1 162 ? 0.065 -8.209 11.543 1.00 98.31 162 ASP A C 1
ATOM 1272 O O . ASP A 1 162 ? -0.847 -8.554 12.295 1.00 98.31 162 ASP A O 1
ATOM 1276 N N . GLN A 1 163 ? 1.130 -7.536 11.990 1.00 98.38 163 GLN A N 1
ATOM 1277 C CA . GLN A 1 163 ? 1.277 -7.113 13.388 1.00 98.38 163 GLN A CA 1
ATOM 1278 C C . GLN A 1 163 ? 0.152 -6.16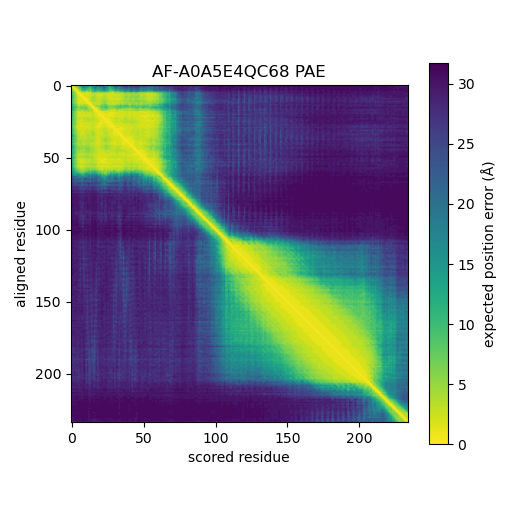1 13.819 1.00 98.38 163 GLN A C 1
ATOM 1280 O O . GLN A 1 163 ? -0.492 -6.395 14.842 1.00 98.38 163 GLN A O 1
ATOM 1285 N N . LEU A 1 164 ? -0.148 -5.134 13.017 1.00 98.31 164 LEU A N 1
ATOM 1286 C CA . LEU A 1 164 ? -1.230 -4.187 13.309 1.00 98.31 164 LEU A CA 1
ATOM 1287 C C . LEU A 1 164 ? -2.602 -4.869 13.359 1.00 98.31 164 LEU A C 1
ATOM 1289 O O . LEU A 1 164 ? -3.426 -4.537 14.212 1.00 98.31 164 LEU A O 1
ATOM 1293 N N . ARG A 1 165 ? -2.859 -5.838 12.474 1.00 98.44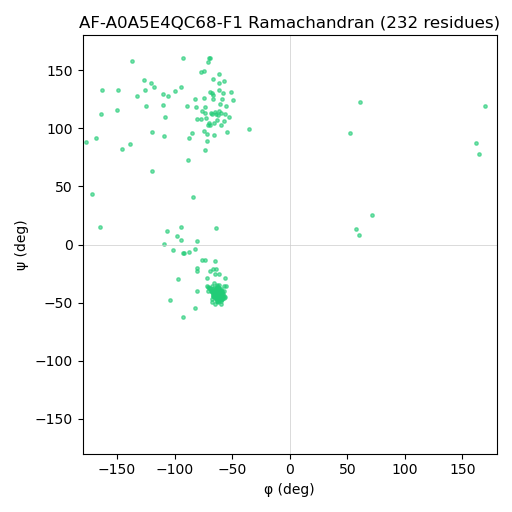 165 ARG A N 1
ATOM 1294 C CA . ARG A 1 165 ? -4.097 -6.634 12.502 1.00 98.44 165 ARG A CA 1
ATOM 1295 C C . ARG A 1 165 ? -4.238 -7.418 13.802 1.00 98.44 165 ARG A C 1
ATOM 1297 O O . ARG A 1 165 ? -5.324 -7.435 14.382 1.00 98.44 165 ARG A O 1
ATOM 1304 N N . GLU A 1 166 ? -3.157 -8.037 14.265 1.00 98.56 166 GLU A N 1
ATOM 1305 C CA . GLU A 1 166 ? -3.167 -8.792 15.518 1.00 98.56 166 GLU A CA 1
ATOM 1306 C C . GLU A 1 166 ? -3.344 -7.866 16.733 1.00 98.56 166 GLU A C 1
ATOM 1308 O O . GLU A 1 166 ? -4.129 -8.162 17.634 1.00 98.56 166 GLU A O 1
ATOM 1313 N N . GLU A 1 167 ? -2.703 -6.694 16.740 1.00 98.50 167 GLU A N 1
ATOM 1314 C CA . GLU A 1 167 ? -2.915 -5.681 17.780 1.00 98.50 167 GLU A CA 1
ATOM 1315 C C . GLU A 1 167 ? -4.366 -5.195 17.847 1.00 98.50 167 GLU A C 1
ATOM 1317 O O . GLU A 1 167 ? -4.922 -5.082 18.943 1.00 98.50 167 GLU A O 1
ATOM 1322 N N . ILE A 1 168 ? -4.995 -4.927 16.697 1.00 98.50 168 ILE A N 1
ATOM 1323 C CA . ILE A 1 168 ? -6.410 -4.532 16.626 1.00 98.50 168 ILE A CA 1
ATOM 1324 C C . ILE A 1 168 ? -7.287 -5.634 17.218 1.00 98.50 168 ILE A C 1
ATOM 1326 O O . ILE A 1 168 ? -8.100 -5.361 18.099 1.00 98.50 168 ILE A O 1
ATOM 1330 N N . LYS A 1 169 ? -7.071 -6.888 16.813 1.00 98.50 169 LYS A N 1
ATOM 1331 C CA . LYS A 1 169 ? -7.822 -8.037 17.330 1.00 98.50 169 LYS A CA 1
ATOM 1332 C C . LYS A 1 169 ? -7.681 -8.188 18.850 1.00 98.50 169 LYS A C 1
ATOM 1334 O O . LYS A 1 169 ? -8.668 -8.447 19.542 1.00 98.50 169 LYS A O 1
ATOM 1339 N N . ASN A 1 170 ? -6.478 -7.982 19.384 1.00 98.50 170 ASN A N 1
ATOM 1340 C CA . ASN A 1 170 ? -6.217 -8.027 20.825 1.00 98.50 170 ASN A CA 1
ATOM 1341 C C . ASN A 1 170 ? -6.893 -6.874 21.583 1.00 98.50 170 ASN A C 1
ATOM 1343 O O . ASN A 1 170 ? -7.450 -7.077 22.671 1.00 98.50 170 ASN A O 1
ATOM 1347 N N . LYS A 1 171 ? -6.879 -5.664 21.012 1.00 98.19 171 LYS A N 1
ATOM 1348 C CA . LYS A 1 171 ? -7.579 -4.503 21.578 1.00 98.19 171 LYS A CA 1
ATOM 1349 C C . LYS A 1 171 ? -9.092 -4.697 21.559 1.00 98.19 171 LYS A C 1
ATOM 1351 O O . LYS A 1 171 ? -9.713 -4.476 22.594 1.00 98.19 171 LYS A O 1
ATOM 1356 N N . ASP A 1 172 ? -9.661 -5.206 20.471 1.00 98.62 172 ASP A N 1
ATOM 1357 C CA . ASP A 1 172 ? -11.086 -5.546 20.384 1.00 98.62 172 ASP A CA 1
ATOM 1358 C C . ASP A 1 172 ? -11.487 -6.581 21.442 1.00 98.62 172 ASP A C 1
ATOM 1360 O O . ASP A 1 172 ? -12.510 -6.431 22.112 1.00 98.62 172 ASP A O 1
ATOM 1364 N N . GLY A 1 173 ? -10.659 -7.611 21.653 1.00 98.44 173 GLY A N 1
ATOM 1365 C CA . GLY A 1 173 ? -10.869 -8.584 22.729 1.00 98.44 173 GLY A CA 1
ATOM 1366 C C . GLY A 1 173 ? -10.841 -7.941 24.119 1.00 98.44 173 GLY A C 1
ATOM 1367 O O . GLY A 1 173 ? -11.668 -8.254 24.977 1.00 98.44 173 GLY A O 1
ATOM 1368 N N . THR A 1 174 ? -9.927 -6.994 24.338 1.00 98.56 174 THR A N 1
ATOM 1369 C CA . THR A 1 174 ? -9.836 -6.249 25.602 1.00 98.56 174 THR A CA 1
ATOM 1370 C C . THR A 1 174 ? -11.050 -5.350 25.820 1.00 98.56 174 THR A C 1
ATOM 1372 O O . THR A 1 174 ? -11.575 -5.323 26.932 1.00 98.56 174 THR A O 1
ATOM 1375 N N . ILE A 1 175 ? -11.516 -4.659 24.777 1.00 98.62 175 ILE A N 1
ATOM 1376 C CA . ILE A 1 175 ? -12.711 -3.807 24.819 1.00 98.62 175 ILE A CA 1
ATOM 1377 C C . ILE A 1 175 ? -13.932 -4.643 25.197 1.00 98.62 175 ILE A C 1
ATOM 1379 O O . ILE A 1 175 ? -14.590 -4.317 26.180 1.00 98.62 175 ILE A O 1
ATOM 1383 N N . LYS A 1 176 ? -14.168 -5.772 24.516 1.00 98.62 176 LYS A N 1
ATOM 1384 C CA . LYS A 1 176 ? -15.290 -6.673 24.836 1.00 98.62 176 LYS A CA 1
ATOM 1385 C C . LYS A 1 176 ? -15.265 -7.138 26.290 1.00 98.62 176 LYS A C 1
ATOM 1387 O O . LYS A 1 176 ? -16.276 -7.073 26.980 1.00 98.62 176 LYS A O 1
ATOM 1392 N N . ARG A 1 177 ? -14.092 -7.538 26.791 1.00 98.56 177 ARG A N 1
ATOM 1393 C CA . ARG A 1 177 ? -13.931 -7.942 28.196 1.00 98.56 177 ARG A CA 1
ATOM 1394 C C . ARG A 1 177 ? -14.255 -6.800 29.165 1.00 98.56 177 ARG A C 1
ATOM 1396 O O . ARG A 1 177 ? -14.888 -7.033 30.192 1.00 98.56 177 ARG A O 1
ATOM 1403 N N . LEU A 1 178 ? -13.817 -5.576 28.868 1.00 98.56 178 LEU A N 1
ATOM 1404 C CA . LEU A 1 178 ? -14.116 -4.405 29.698 1.00 98.56 178 LEU A CA 1
ATOM 1405 C C . LEU A 1 178 ? -15.608 -4.043 29.662 1.00 98.56 178 LEU A C 1
ATOM 1407 O O . LEU A 1 178 ? -16.169 -3.681 30.696 1.00 98.56 178 LEU A O 1
ATOM 1411 N N . GLU A 1 179 ? -16.261 -4.170 28.508 1.00 98.56 179 GLU A N 1
ATOM 1412 C CA . GLU A 1 179 ? -17.707 -3.972 28.363 1.00 98.56 179 GLU A CA 1
ATOM 1413 C C . GLU A 1 179 ? -18.496 -4.998 29.183 1.00 98.56 179 GLU A C 1
ATOM 1415 O O . GLU A 1 179 ? -19.394 -4.619 29.939 1.00 98.56 179 GLU A O 1
ATOM 1420 N N . GLU A 1 180 ? -18.118 -6.278 29.114 1.00 98.50 180 GLU A N 1
ATOM 1421 C CA . GLU A 1 180 ? -18.708 -7.351 29.924 1.00 98.50 180 GLU A CA 1
ATOM 1422 C C . GLU A 1 180 ? -18.550 -7.081 31.426 1.00 98.50 180 GLU A C 1
ATOM 1424 O O . GLU A 1 180 ? -19.517 -7.192 32.185 1.00 98.50 180 GLU A O 1
ATOM 1429 N N . GLN A 1 181 ? -17.356 -6.666 31.858 1.00 98.50 181 GLN A N 1
ATOM 1430 C CA . GLN A 1 181 ? -17.098 -6.293 33.250 1.00 98.50 181 GLN A CA 1
ATOM 1431 C C . GLN A 1 181 ? -17.927 -5.078 33.681 1.00 98.50 181 GLN A C 1
ATOM 1433 O O . GLN A 1 181 ? -18.530 -5.100 34.753 1.00 98.50 181 GLN A O 1
ATOM 1438 N N . SER A 1 182 ? -18.007 -4.033 32.851 1.00 98.12 182 SER A N 1
ATOM 1439 C CA . SER A 1 182 ? -18.812 -2.839 33.140 1.00 98.12 182 SER A CA 1
ATOM 1440 C C . SER A 1 182 ? -20.293 -3.185 33.283 1.00 98.12 182 SER A C 1
ATOM 1442 O O . SER A 1 182 ? -20.963 -2.722 34.208 1.00 98.12 182 SER A O 1
ATOM 1444 N N . LEU A 1 183 ? -20.801 -4.042 32.399 1.00 98.50 183 LEU A N 1
ATOM 1445 C CA . LEU A 1 183 ? -22.178 -4.508 32.439 1.00 98.50 183 LEU A CA 1
ATOM 1446 C C . LEU A 1 183 ? -22.449 -5.366 33.686 1.00 98.50 183 LEU A C 1
ATOM 1448 O O . LEU A 1 183 ? -23.475 -5.181 34.339 1.00 98.50 183 LEU A O 1
ATOM 1452 N N . GLY A 1 184 ? -21.517 -6.247 34.061 1.00 98.44 184 GLY A N 1
ATOM 1453 C CA . GLY A 1 184 ? -21.587 -7.020 35.303 1.00 98.44 184 GLY A CA 1
ATOM 1454 C C . GLY A 1 184 ? -21.625 -6.133 36.550 1.00 98.44 184 GLY A C 1
ATOM 1455 O O . GLY A 1 184 ? -22.503 -6.293 37.394 1.00 98.44 184 GLY A O 1
ATOM 1456 N N . LEU A 1 185 ? -20.742 -5.135 36.631 1.00 98.44 185 LEU A N 1
ATOM 1457 C CA . LEU A 1 185 ? -20.731 -4.173 37.738 1.00 98.44 185 LEU A CA 1
ATOM 1458 C C . LEU A 1 185 ? -22.041 -3.382 37.830 1.00 98.44 185 LEU A C 1
ATOM 1460 O O . LEU A 1 185 ? -22.559 -3.182 38.926 1.00 98.44 185 LEU A O 1
ATOM 1464 N N . ARG A 1 186 ? -22.611 -2.966 36.693 1.00 98.50 186 ARG A N 1
ATOM 1465 C CA . ARG A 1 186 ? -23.909 -2.270 36.662 1.00 98.50 186 ARG A CA 1
ATOM 1466 C C . ARG A 1 186 ? -25.048 -3.138 37.193 1.00 98.50 186 ARG A C 1
ATOM 1468 O O . ARG A 1 186 ? -25.888 -2.614 37.919 1.00 98.50 186 ARG A O 1
ATOM 1475 N N . ARG A 1 187 ? -25.068 -4.437 36.868 1.00 98.38 187 ARG A N 1
ATOM 1476 C CA . ARG A 1 187 ? -26.049 -5.380 37.435 1.00 98.38 187 ARG A CA 1
ATOM 1477 C C . ARG A 1 187 ? -25.890 -5.493 38.948 1.00 98.38 187 ARG A C 1
ATOM 1479 O O . ARG A 1 187 ? -26.854 -5.259 39.658 1.00 98.38 187 ARG A O 1
ATOM 1486 N N . ASN A 1 188 ? -24.667 -5.707 39.435 1.00 98.44 188 ASN A N 1
ATOM 1487 C CA . ASN A 1 188 ? -24.411 -5.812 40.874 1.00 98.44 188 ASN A CA 1
ATOM 1488 C C . ASN A 1 188 ? -24.843 -4.547 41.633 1.00 98.44 188 ASN A C 1
ATOM 1490 O O . ASN A 1 188 ? -25.410 -4.641 42.716 1.00 98.44 188 ASN A O 1
ATOM 1494 N N . ILE A 1 189 ? -24.599 -3.358 41.070 1.00 98.44 189 ILE A N 1
ATOM 1495 C CA . ILE A 1 189 ? -25.068 -2.095 41.659 1.00 98.44 189 ILE A CA 1
ATOM 1496 C C . ILE A 1 189 ? -26.599 -2.058 41.722 1.00 98.44 189 ILE A C 1
ATOM 1498 O O . ILE A 1 189 ? -27.147 -1.623 42.736 1.00 98.44 189 ILE A O 1
ATOM 1502 N N . ALA A 1 190 ? -27.289 -2.496 40.666 1.00 98.25 190 ALA A N 1
ATOM 1503 C CA . ALA A 1 190 ? -28.749 -2.545 40.642 1.00 98.25 190 ALA A CA 1
ATOM 1504 C C . ALA A 1 190 ? -29.300 -3.520 41.697 1.00 98.25 190 ALA A C 1
ATOM 1506 O O . ALA A 1 190 ? -30.191 -3.140 42.457 1.00 98.25 190 ALA A O 1
ATOM 1507 N N . ASP A 1 191 ? -28.717 -4.716 41.798 1.00 98.19 191 ASP A N 1
ATOM 1508 C CA . ASP A 1 191 ? -29.115 -5.749 42.759 1.00 98.19 191 ASP A CA 1
ATOM 1509 C C . ASP A 1 191 ? -28.914 -5.272 44.206 1.00 98.19 191 ASP A C 1
ATOM 1511 O O . ASP A 1 191 ? -29.843 -5.306 45.013 1.00 98.19 191 ASP A O 1
ATOM 1515 N N . LEU A 1 192 ? -27.735 -4.721 44.520 1.00 98.31 192 LEU A N 1
ATOM 1516 C CA . LEU A 1 192 ? -27.446 -4.156 45.843 1.00 98.31 192 LEU A CA 1
ATOM 1517 C C . LEU A 1 192 ? -28.363 -2.972 46.176 1.00 98.31 192 LEU A C 1
ATOM 1519 O O . LEU A 1 192 ? -28.803 -2.823 47.314 1.00 98.31 192 LEU A O 1
ATOM 1523 N N . SER A 1 193 ? -28.689 -2.130 45.192 1.00 98.31 193 SER A N 1
ATOM 1524 C CA . SER A 1 193 ? -29.632 -1.022 45.392 1.00 98.31 193 SER A CA 1
ATOM 1525 C C . SER A 1 193 ? -31.037 -1.535 45.719 1.00 98.31 193 SER A C 1
ATOM 1527 O O . SER A 1 193 ? -31.720 -0.970 46.575 1.00 98.31 193 SER A O 1
ATOM 1529 N N . GLN A 1 194 ? -31.473 -2.619 45.071 1.00 98.12 194 GLN A N 1
ATOM 1530 C CA . GLN A 1 194 ? -32.744 -3.272 45.374 1.00 98.12 194 GLN A CA 1
ATOM 1531 C C . GLN A 1 194 ? -32.744 -3.879 46.782 1.00 98.12 194 GLN A C 1
ATOM 1533 O O . GLN A 1 194 ? -33.712 -3.688 47.521 1.00 98.12 194 GLN A O 1
ATOM 1538 N N . GLU A 1 195 ? -31.670 -4.563 47.170 1.00 98.06 195 GLU A N 1
ATOM 1539 C CA . GLU A 1 195 ? -31.525 -5.159 48.501 1.00 98.06 195 GLU A CA 1
ATOM 1540 C C . GLU A 1 195 ? -31.565 -4.088 49.604 1.00 98.06 195 GLU A C 1
ATOM 1542 O O . GLU A 1 195 ? -32.318 -4.212 50.573 1.00 98.06 195 GLU A O 1
ATOM 1547 N N . ILE A 1 196 ? -30.856 -2.969 49.411 1.00 98.12 196 ILE A N 1
ATOM 1548 C CA . ILE A 1 196 ? -30.915 -1.812 50.316 1.00 98.12 196 ILE A CA 1
ATOM 1549 C C . ILE A 1 196 ? -32.352 -1.296 50.449 1.00 98.12 196 ILE A C 1
ATOM 1551 O O . ILE A 1 196 ? -32.818 -1.065 51.567 1.00 98.12 196 ILE A O 1
ATOM 1555 N N . ASN A 1 197 ? -33.077 -1.143 49.338 1.00 97.31 197 ASN A N 1
ATOM 1556 C CA . ASN A 1 197 ? -34.465 -0.678 49.367 1.00 97.31 197 ASN A CA 1
ATOM 1557 C C . ASN A 1 197 ? -35.378 -1.634 50.153 1.00 97.31 197 ASN A C 1
ATOM 1559 O O . ASN A 1 197 ? -36.219 -1.179 50.932 1.00 97.31 197 ASN A O 1
ATOM 1563 N N . GLN A 1 198 ? -35.196 -2.948 49.998 1.00 97.25 198 GLN A N 1
ATOM 1564 C CA . GLN A 1 198 ? -35.953 -3.958 50.746 1.00 97.25 198 GLN A CA 1
ATOM 1565 C C . GLN A 1 198 ? -35.656 -3.891 52.249 1.00 97.25 198 GLN A C 1
ATOM 1567 O O . GLN A 1 198 ? -36.586 -3.852 53.058 1.00 97.25 198 GLN A O 1
ATOM 1572 N N . ILE A 1 199 ? -34.380 -3.799 52.633 1.00 97.06 199 ILE A N 1
ATOM 1573 C CA . ILE A 1 199 ? -33.965 -3.670 54.040 1.00 97.06 199 ILE A CA 1
ATOM 1574 C C . ILE A 1 199 ? -34.529 -2.387 54.660 1.00 97.06 199 ILE A C 1
ATOM 1576 O O . ILE A 1 199 ? -35.023 -2.404 55.792 1.00 97.06 199 ILE A O 1
ATOM 1580 N N . GLN A 1 200 ? -34.504 -1.271 53.927 1.00 96.38 200 GLN A N 1
ATOM 1581 C CA . GLN A 1 200 ? -35.077 -0.007 54.390 1.00 96.38 200 GLN A CA 1
ATOM 1582 C C . GLN A 1 200 ? -36.589 -0.117 54.620 1.00 96.38 200 GLN A C 1
ATOM 1584 O O . GLN A 1 200 ? -37.086 0.366 55.640 1.00 96.38 200 GLN A O 1
ATOM 1589 N N . GLN A 1 201 ? -37.323 -0.765 53.711 1.00 94.62 201 GLN A N 1
ATOM 1590 C CA . GLN A 1 201 ? -38.759 -1.006 53.880 1.00 94.62 201 GLN A CA 1
ATOM 1591 C C . GLN A 1 201 ? -39.046 -1.904 55.087 1.00 94.62 201 GLN A C 1
ATOM 1593 O O . GLN A 1 201 ? -39.879 -1.550 55.920 1.00 94.62 201 GLN A O 1
ATOM 1598 N N . HIS A 1 202 ? -38.315 -3.011 55.230 1.00 95.19 202 HIS A N 1
ATOM 1599 C CA . HIS A 1 202 ? -38.442 -3.918 56.371 1.00 95.19 202 HIS A CA 1
ATOM 1600 C C . HIS A 1 202 ? -38.172 -3.207 57.708 1.00 95.19 202 HIS A C 1
ATOM 1602 O O . HIS A 1 202 ? -38.949 -3.329 58.652 1.00 95.19 202 HIS A O 1
ATOM 1608 N N . THR A 1 203 ? -37.112 -2.397 57.775 1.00 93.19 203 THR A N 1
ATOM 1609 C CA . THR A 1 203 ? -36.767 -1.617 58.976 1.00 93.19 203 THR A CA 1
ATOM 1610 C C . THR A 1 203 ? -37.881 -0.631 59.343 1.00 93.19 203 THR A C 1
ATOM 1612 O O . THR A 1 203 ? -38.232 -0.500 60.514 1.00 93.19 203 THR A O 1
ATOM 1615 N N . ARG A 1 204 ? -38.493 0.035 58.352 1.00 91.12 204 ARG A N 1
ATOM 1616 C CA . ARG A 1 204 ? -39.638 0.933 58.587 1.00 91.12 204 ARG A CA 1
ATOM 1617 C C . ARG A 1 204 ? -40.856 0.179 59.120 1.00 91.12 204 ARG A C 1
ATOM 1619 O O . ARG A 1 204 ? -41.484 0.661 60.055 1.00 91.12 204 ARG A O 1
ATOM 1626 N N . LEU A 1 205 ? -41.169 -0.989 58.558 1.00 89.12 205 LEU A N 1
ATOM 1627 C CA . LEU A 1 205 ? -42.269 -1.835 59.032 1.00 89.12 205 LEU A CA 1
ATOM 1628 C C . LEU A 1 205 ? -42.046 -2.304 60.476 1.00 89.12 205 LEU A C 1
A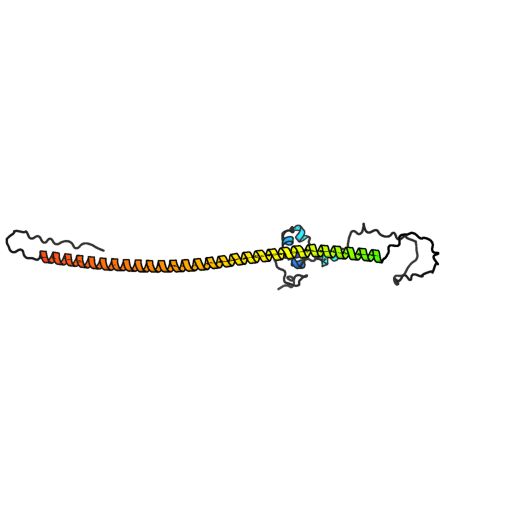TOM 1630 O O . LEU A 1 205 ? -42.950 -2.177 61.297 1.00 89.12 205 LEU A O 1
ATOM 1634 N N . SER A 1 206 ? -40.836 -2.763 60.807 1.00 84.88 206 SER A N 1
ATOM 1635 C CA . SER A 1 206 ? -40.504 -3.211 62.166 1.00 84.88 206 SER A CA 1
ATOM 1636 C C . SER A 1 206 ? -40.576 -2.069 63.189 1.00 84.88 206 SER A C 1
ATOM 1638 O O . SER A 1 206 ? -41.103 -2.247 64.285 1.00 84.88 206 SER A O 1
ATOM 1640 N N . ASN A 1 207 ? -40.136 -0.861 62.817 1.00 81.31 207 ASN A N 1
ATOM 1641 C CA . ASN A 1 207 ? -40.256 0.310 63.690 1.00 81.31 207 ASN A CA 1
ATOM 1642 C C . ASN A 1 207 ? -41.723 0.679 63.974 1.00 81.31 207 ASN A C 1
ATOM 1644 O O . ASN A 1 207 ? -42.044 1.054 65.101 1.00 81.31 207 ASN A O 1
ATOM 1648 N N . LEU A 1 208 ? -42.613 0.549 62.981 1.00 76.38 208 LEU A N 1
ATOM 1649 C CA . LEU A 1 208 ? -44.052 0.763 63.174 1.00 76.38 208 L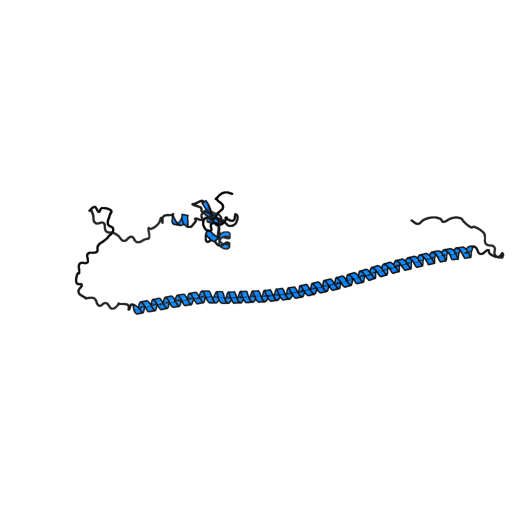EU A CA 1
ATOM 1650 C C . LEU A 1 208 ? -44.669 -0.284 64.118 1.00 76.38 208 LEU A C 1
ATOM 1652 O O . LEU A 1 208 ? -45.513 0.066 64.939 1.00 76.38 208 LEU A O 1
ATOM 1656 N N . GLU A 1 209 ? -44.229 -1.543 64.049 1.00 66.31 209 GLU A N 1
ATOM 1657 C CA . GLU A 1 209 ? -44.727 -2.636 64.899 1.00 66.31 209 GLU A CA 1
ATOM 1658 C C . GLU A 1 209 ? -44.405 -2.419 66.388 1.00 66.31 209 GLU A C 1
ATOM 1660 O O . GLU A 1 209 ? -45.274 -2.584 67.248 1.00 66.31 209 GLU A O 1
ATOM 1665 N N . ILE A 1 210 ? -43.188 -1.959 66.699 1.00 62.03 210 ILE A N 1
ATOM 1666 C CA . ILE A 1 210 ? -42.761 -1.660 68.077 1.00 62.03 210 ILE A CA 1
ATOM 1667 C C . ILE A 1 210 ? -43.597 -0.519 68.678 1.00 62.03 210 ILE A C 1
ATOM 1669 O O . ILE A 1 210 ? -43.926 -0.539 69.864 1.00 62.03 210 ILE A O 1
ATOM 1673 N N . GLN A 1 211 ? -43.990 0.461 67.862 1.00 58.28 211 GLN A N 1
ATOM 1674 C CA . GLN A 1 211 ? -44.718 1.645 68.322 1.00 58.28 211 GLN A CA 1
ATOM 1675 C C . GLN A 1 211 ? -46.204 1.376 68.626 1.00 58.28 211 GLN A C 1
ATOM 1677 O O . GLN A 1 211 ? -46.851 2.184 69.293 1.00 58.28 211 GLN A O 1
ATOM 1682 N N . CYS A 1 212 ? -46.742 0.228 68.197 1.00 55.72 212 CYS A N 1
ATOM 1683 C CA . CYS A 1 212 ? -48.093 -0.232 68.535 1.00 55.72 212 CYS A CA 1
ATOM 1684 C C . CYS A 1 212 ? -48.143 -1.179 69.749 1.00 55.72 212 CYS A C 1
ATOM 1686 O O . CYS A 1 212 ? -49.223 -1.662 70.103 1.00 55.72 212 CYS A O 1
ATOM 1688 N N . VAL A 1 213 ? -47.015 -1.437 70.421 1.00 57.66 213 VAL A N 1
ATOM 1689 C CA . VAL A 1 213 ? -47.011 -2.186 71.682 1.00 57.66 213 VAL A CA 1
ATOM 1690 C C . VAL A 1 213 ? -47.631 -1.309 72.771 1.00 57.66 213 VAL A C 1
ATOM 1692 O O . VAL A 1 213 ? -47.007 -0.384 73.282 1.00 57.66 213 VAL A O 1
ATOM 1695 N N . LEU A 1 214 ? -48.889 -1.600 73.118 1.00 53.00 214 LEU A N 1
ATOM 1696 C CA . LEU A 1 214 ? -49.606 -0.981 74.233 1.00 53.00 214 LEU A CA 1
ATOM 1697 C C . LEU A 1 214 ? -48.768 -1.095 75.513 1.00 53.00 214 LEU A C 1
ATOM 1699 O O . LEU A 1 214 ? -48.624 -2.184 76.077 1.00 53.00 214 LEU A O 1
ATOM 1703 N N . GLU A 1 215 ? -48.238 0.035 75.984 1.00 57.22 215 GLU A N 1
ATOM 1704 C CA . GLU A 1 215 ? -47.564 0.119 77.274 1.00 57.22 215 GLU A CA 1
ATOM 1705 C C . GLU A 1 215 ? -48.525 -0.377 78.363 1.00 57.22 215 GLU A C 1
ATOM 1707 O O . GLU A 1 215 ? -49.559 0.234 78.661 1.00 57.22 215 GLU A O 1
ATOM 1712 N N . LYS A 1 216 ? -48.203 -1.523 78.974 1.00 56.78 216 LYS A N 1
ATOM 1713 C CA . LYS A 1 216 ? -48.889 -1.956 80.191 1.00 56.78 216 LYS A CA 1
ATOM 1714 C C . LYS A 1 216 ? -48.627 -0.892 81.253 1.00 56.78 216 LYS A C 1
ATOM 1716 O O . LYS A 1 216 ? -47.490 -0.676 81.659 1.00 56.78 216 LYS A O 1
ATOM 1721 N N . LYS A 1 217 ? -49.713 -0.225 81.652 1.00 53.25 217 LYS A N 1
ATOM 1722 C CA . LYS A 1 217 ? -49.806 0.844 82.653 1.00 53.25 217 LYS A CA 1
ATOM 1723 C C . LYS A 1 217 ? -48.836 0.625 83.817 1.00 53.25 217 LYS A C 1
ATOM 1725 O O . LYS A 1 217 ? -49.145 -0.153 84.710 1.00 53.25 217 LYS A O 1
ATOM 1730 N N . ASN A 1 218 ? -47.697 1.317 83.790 1.00 54.50 218 ASN A N 1
ATOM 1731 C CA . ASN A 1 218 ? -46.993 1.808 84.983 1.00 54.50 218 ASN A CA 1
ATOM 1732 C C . ASN A 1 218 ? -45.911 2.875 84.703 1.00 54.50 218 ASN A C 1
ATOM 1734 O O . ASN A 1 218 ? -45.152 3.222 85.602 1.00 54.50 218 ASN A O 1
ATOM 1738 N N . GLY A 1 219 ? -45.886 3.492 83.520 1.00 51.09 219 GLY A N 1
ATOM 1739 C CA . GLY A 1 219 ? -45.139 4.727 83.268 1.00 51.09 219 GLY A CA 1
ATOM 1740 C C . GLY A 1 219 ? -46.034 5.713 82.527 1.00 51.09 219 GLY A C 1
ATOM 1741 O O . GLY A 1 219 ? -46.669 5.344 81.549 1.00 51.09 219 GLY A O 1
ATOM 1742 N N . LYS A 1 220 ? -46.169 6.947 83.018 1.00 56.84 220 LYS A N 1
ATOM 1743 C CA . LYS A 1 220 ? -46.913 8.003 82.319 1.00 56.84 220 LYS A CA 1
ATOM 1744 C C . LYS A 1 220 ? -46.099 8.466 81.107 1.00 56.84 220 LYS A C 1
ATOM 1746 O O . LYS A 1 220 ? -45.127 9.191 81.304 1.00 56.84 220 LYS A O 1
ATOM 1751 N N . LEU A 1 221 ? -46.533 8.141 79.891 1.00 48.91 221 LEU A N 1
ATOM 1752 C CA . LEU A 1 221 ? -46.119 8.841 78.674 1.00 48.91 221 LEU A CA 1
ATOM 1753 C C . LEU A 1 221 ? -47.347 9.318 77.892 1.00 48.91 221 LEU A C 1
ATOM 1755 O O . LEU A 1 221 ? -48.367 8.648 77.769 1.00 48.91 221 LEU A O 1
ATOM 1759 N N . ASN A 1 222 ? -47.248 10.578 77.489 1.00 48.22 222 ASN A N 1
ATOM 1760 C CA . ASN A 1 222 ? -48.316 11.447 77.031 1.00 48.22 222 ASN A CA 1
ATOM 1761 C C . ASN A 1 222 ? -48.605 11.166 75.549 1.00 48.22 222 ASN A C 1
ATOM 1763 O O . ASN A 1 222 ? -47.698 11.228 74.720 1.00 48.22 222 ASN A O 1
ATOM 1767 N N . HIS A 1 223 ? -49.860 10.867 75.211 1.00 51.34 223 HIS A N 1
ATOM 1768 C CA . HIS A 1 223 ? -50.300 10.708 73.828 1.00 51.34 223 HIS A CA 1
ATOM 1769 C C . HIS A 1 223 ? -50.242 12.053 73.099 1.00 51.34 223 HIS A C 1
ATOM 1771 O O . HIS A 1 223 ? -51.056 12.932 73.355 1.00 51.34 223 HIS A O 1
ATOM 1777 N N . ASN A 1 224 ? -49.336 12.179 72.133 1.00 47.00 224 ASN A N 1
ATOM 1778 C CA . ASN A 1 224 ? -49.511 13.090 71.007 1.00 47.00 224 ASN A CA 1
ATOM 1779 C C . ASN A 1 224 ? -49.036 12.388 69.731 1.00 47.00 224 ASN A C 1
ATOM 1781 O O . ASN A 1 224 ? -47.887 12.507 69.313 1.00 47.00 224 ASN A O 1
ATOM 1785 N N . CYS A 1 225 ? -49.943 11.628 69.113 1.00 42.94 225 CYS A N 1
ATOM 1786 C CA . CYS A 1 225 ? -49.820 11.251 67.708 1.00 42.94 225 CYS A CA 1
ATOM 1787 C C . CYS A 1 225 ? -50.099 12.501 66.869 1.00 42.94 225 CYS A C 1
ATOM 1789 O O . CYS A 1 225 ? -51.245 12.784 66.526 1.00 42.94 225 CYS A O 1
ATOM 1791 N N . ASN A 1 226 ? -49.051 13.274 66.583 1.00 42.38 226 ASN A N 1
ATOM 1792 C CA . ASN A 1 226 ? -49.137 14.360 65.621 1.00 42.38 226 ASN A CA 1
ATOM 1793 C C . ASN A 1 226 ? -49.136 13.777 64.207 1.00 42.38 226 ASN A C 1
ATOM 1795 O O . ASN A 1 226 ? -48.161 13.184 63.748 1.00 42.38 226 ASN A O 1
ATOM 1799 N N . ALA A 1 227 ? -50.262 13.974 63.532 1.00 49.91 227 ALA A N 1
ATOM 1800 C CA . ALA A 1 227 ? -50.396 13.861 62.097 1.00 49.91 227 ALA A CA 1
ATOM 1801 C C . ALA A 1 227 ? -49.494 14.899 61.414 1.00 49.91 227 ALA A C 1
ATOM 1803 O O . ALA A 1 227 ? -49.752 16.091 61.526 1.00 49.91 227 ALA A O 1
ATOM 1804 N N . ALA A 1 228 ? -48.448 14.444 60.728 1.00 52.91 228 ALA A N 1
ATOM 1805 C CA . ALA A 1 228 ? -47.839 15.076 59.554 1.00 52.91 228 ALA A CA 1
ATOM 1806 C C . ALA A 1 228 ? -46.518 14.360 59.266 1.00 52.91 228 ALA A C 1
ATOM 1808 O O . ALA A 1 228 ? -45.648 14.350 60.122 1.00 52.91 228 ALA A O 1
ATOM 1809 N N . VAL A 1 229 ? -46.382 13.759 58.084 1.00 46.94 229 VAL A N 1
ATOM 1810 C CA . VAL A 1 229 ? -45.371 14.089 57.060 1.00 46.94 229 VAL A CA 1
ATOM 1811 C C . VAL A 1 229 ? -45.679 13.180 55.865 1.00 46.94 229 VAL A C 1
ATOM 1813 O O . VAL A 1 229 ? -45.175 12.069 55.739 1.00 46.94 229 VAL A O 1
ATOM 1816 N N . LEU A 1 230 ? -46.549 13.668 54.985 1.00 48.50 230 LEU A N 1
ATOM 1817 C CA . LEU A 1 230 ? -46.566 13.286 53.577 1.00 48.50 230 LEU A CA 1
ATOM 1818 C C . LEU A 1 230 ? -46.065 14.520 52.833 1.00 48.50 230 LEU A C 1
ATOM 1820 O O . LEU A 1 230 ? -46.834 15.439 52.576 1.00 48.50 230 LEU A O 1
ATOM 1824 N N . ASN A 1 231 ? -44.760 14.578 52.570 1.00 47.03 231 ASN A N 1
ATOM 1825 C CA . ASN A 1 231 ? -44.219 15.485 51.569 1.00 47.03 231 ASN A CA 1
ATOM 1826 C C . ASN A 1 231 ? -42.959 14.908 50.921 1.00 47.03 231 ASN A C 1
ATOM 1828 O O . ASN A 1 231 ? -42.046 14.467 51.616 1.00 47.03 231 ASN A O 1
ATOM 1832 N N . SER A 1 232 ? -42.965 15.008 49.585 1.00 44.16 232 SER A N 1
ATOM 1833 C CA . SER A 1 232 ? -41.880 14.858 48.599 1.00 44.16 232 SER A CA 1
ATOM 1834 C C . SER A 1 232 ? -41.164 13.506 48.516 1.00 44.16 232 SER A C 1
ATOM 1836 O O . SER A 1 232 ? -40.583 13.063 49.492 1.00 44.16 232 SER A O 1
ATOM 1838 N N . TYR A 1 233 ? -41.168 12.878 47.333 1.00 37.62 233 TYR A N 1
ATOM 1839 C CA . TYR A 1 233 ? -40.053 12.962 46.373 1.00 37.62 233 TYR A CA 1
ATOM 1840 C C . TYR A 1 233 ? -40.525 12.482 44.986 1.00 37.62 233 TYR A C 1
ATOM 1842 O O . TYR A 1 233 ? -40.870 11.316 44.803 1.00 37.62 233 TYR A O 1
ATOM 1850 N N . THR A 1 234 ? -40.590 13.431 44.048 1.00 46.28 234 THR A N 1
ATOM 1851 C CA . THR A 1 234 ? -40.265 13.229 42.625 1.00 46.28 234 THR A CA 1
ATOM 1852 C C . THR A 1 234 ? -38.777 12.971 42.472 1.00 46.28 234 THR A C 1
ATOM 1854 O O . THR A 1 234 ? -38.026 13.639 43.224 1.00 46.28 234 THR A O 1
#

Solvent-accessible surface area (backbone atoms only — not comparable to full-atom values): 14838 Å² total; per-residue (Å²): 136,75,95,78,50,48,9,84,72,73,69,42,77,49,50,93,86,57,56,46,45,21,57,78,82,64,50,52,30,30,34,69,64,69,75,40,53,72,72,57,57,72,69,51,49,75,67,54,50,56,65,34,62,47,72,78,60,56,72,67,55,75,85,88,75,65,88,84,57,88,72,80,84,74,81,86,76,83,90,78,95,78,78,98,80,77,98,67,86,79,78,80,78,79,84,72,83,74,79,90,82,80,95,67,98,75,80,76,57,70,66,60,54,51,49,53,53,50,51,52,50,51,50,53,50,49,52,53,45,52,70,46,52,50,56,50,53,51,49,52,51,48,52,54,49,54,51,51,51,50,51,50,52,52,54,52,50,51,53,51,51,54,50,53,51,51,52,50,53,53,49,53,53,50,50,53,53,52,50,52,50,52,52,50,50,53,48,52,52,52,53,52,51,51,51,52,51,50,53,53,52,52,53,52,53,53,56,55,56,62,72,66,60,77,77,77,89,81,72,98,76,81,90,74,89,73,90,79,87,90,75,86,83,134